Protein AF-A0A2P4SVG9-F1 (afdb_monomer_lite)

Radius of gyration: 28.79 Å; chains: 1; bounding box: 69×48×74 Å

Structure (mmCIF, N/CA/C/O backbone):
data_AF-A0A2P4SVG9-F1
#
_entry.id   AF-A0A2P4SVG9-F1
#
loop_
_atom_site.group_PDB
_atom_site.id
_atom_site.type_symbol
_atom_site.label_atom_id
_atom_site.label_alt_id
_atom_site.label_comp_id
_atom_site.label_asym_id
_atom_site.label_entity_id
_atom_site.label_seq_id
_atom_site.pdbx_PDB_ins_code
_atom_site.Cartn_x
_atom_site.Cartn_y
_atom_site.Cartn_z
_atom_site.occupancy
_atom_site.B_iso_or_equiv
_atom_site.auth_seq_id
_atom_site.auth_comp_id
_atom_site.auth_asym_id
_atom_site.auth_atom_id
_atom_site.pdbx_PDB_model_num
ATOM 1 N N . VAL A 1 1 ? 3.027 -13.413 -19.437 1.00 93.00 1 VAL A N 1
ATOM 2 C CA . VAL A 1 1 ? 2.827 -12.219 -18.586 1.00 93.00 1 VAL A CA 1
ATOM 3 C C . VAL A 1 1 ? 4.024 -12.130 -17.667 1.00 93.00 1 VAL A C 1
ATOM 5 O O . VAL A 1 1 ? 4.372 -13.150 -17.088 1.00 93.00 1 VAL A O 1
ATOM 8 N N . LEU A 1 2 ? 4.682 -10.978 -17.614 1.00 94.12 2 LEU A N 1
ATOM 9 C CA . LEU A 1 2 ? 5.823 -10.711 -16.745 1.00 94.12 2 LEU A CA 1
ATOM 10 C C . LEU A 1 2 ? 5.362 -9.719 -15.678 1.00 94.12 2 LEU A C 1
ATOM 12 O O . LEU A 1 2 ? 4.985 -8.596 -16.010 1.00 94.12 2 LEU A O 1
ATOM 16 N N . ASP A 1 3 ? 5.333 -10.175 -14.429 1.00 94.38 3 ASP A N 1
ATOM 17 C CA . ASP A 1 3 ? 5.034 -9.334 -13.270 1.00 94.38 3 ASP A CA 1
ATOM 18 C C . ASP A 1 3 ? 6.310 -8.636 -12.783 1.00 94.38 3 ASP A C 1
ATOM 20 O O . ASP A 1 3 ? 7.404 -9.178 -12.962 1.00 94.38 3 ASP A O 1
ATOM 24 N N . ARG A 1 4 ? 6.175 -7.444 -12.195 1.00 93.12 4 ARG A N 1
ATOM 25 C CA . ARG A 1 4 ? 7.297 -6.595 -11.748 1.00 93.12 4 ARG A CA 1
ATOM 26 C C . ARG A 1 4 ? 8.353 -6.372 -12.832 1.00 93.12 4 ARG A C 1
ATOM 28 O O . ARG A 1 4 ? 9.557 -6.556 -12.630 1.00 93.12 4 ARG A O 1
ATOM 35 N N . ALA A 1 5 ? 7.890 -5.983 -14.016 1.00 93.56 5 ALA A N 1
ATOM 36 C CA . ALA A 1 5 ? 8.723 -5.813 -15.200 1.00 93.56 5 ALA A CA 1
ATOM 37 C C . ALA A 1 5 ? 9.833 -4.761 -15.018 1.00 93.56 5 ALA A C 1
ATOM 39 O O . ALA A 1 5 ? 10.809 -4.780 -15.764 1.00 93.56 5 ALA A O 1
ATOM 40 N N . GLU A 1 6 ? 9.744 -3.882 -14.015 1.00 93.12 6 GLU A N 1
ATOM 41 C CA . GLU A 1 6 ? 10.794 -2.929 -13.646 1.00 93.12 6 GLU A CA 1
ATOM 42 C C . GLU A 1 6 ? 12.162 -3.571 -13.395 1.00 93.12 6 GLU A C 1
ATOM 44 O O . GLU A 1 6 ? 13.175 -2.920 -13.668 1.00 93.12 6 GLU A O 1
ATOM 49 N N . GLN A 1 7 ? 12.195 -4.833 -12.952 1.00 91.94 7 GLN A N 1
ATOM 50 C CA . GLN A 1 7 ? 13.426 -5.593 -12.720 1.00 91.94 7 GLN A CA 1
ATOM 51 C C . GLN A 1 7 ? 14.167 -5.925 -14.020 1.00 91.94 7 GLN A C 1
ATOM 53 O O . GLN A 1 7 ? 15.388 -6.056 -14.017 1.00 91.94 7 GLN A O 1
ATOM 58 N N . LEU A 1 8 ? 13.467 -5.987 -15.160 1.00 89.88 8 LEU A N 1
ATOM 59 C CA . LEU A 1 8 ? 14.085 -6.257 -16.464 1.00 89.88 8 LEU A CA 1
ATOM 60 C C . LEU A 1 8 ? 15.082 -5.166 -16.879 1.00 89.88 8 LEU A C 1
ATOM 62 O O . LEU A 1 8 ? 15.940 -5.417 -17.719 1.00 89.88 8 LEU A O 1
ATOM 66 N N . ARG A 1 9 ? 14.988 -3.967 -16.290 1.00 86.06 9 ARG A N 1
ATOM 67 C CA . ARG A 1 9 ? 15.933 -2.863 -16.523 1.00 86.06 9 ARG A CA 1
ATOM 68 C C . ARG A 1 9 ? 17.280 -3.075 -15.836 1.00 86.06 9 ARG A C 1
ATOM 70 O O . ARG A 1 9 ? 18.268 -2.501 -16.275 1.00 86.06 9 ARG A O 1
ATOM 77 N N . GLU A 1 10 ? 17.306 -3.857 -14.760 1.00 87.88 10 GLU A N 1
ATOM 78 C CA . GLU A 1 10 ? 18.530 -4.190 -14.020 1.00 87.88 10 GLU A CA 1
ATOM 79 C C . GLU A 1 10 ? 19.251 -5.407 -14.620 1.00 87.88 10 GLU A C 1
ATOM 81 O O . GLU A 1 10 ? 20.401 -5.680 -14.282 1.00 87.88 10 GLU A O 1
ATOM 86 N N . MET A 1 11 ? 18.583 -6.137 -15.518 1.00 90.00 11 MET A N 1
ATOM 87 C CA . MET A 1 11 ? 19.159 -7.259 -16.252 1.00 90.00 11 MET A CA 1
ATOM 88 C C . MET A 1 11 ? 19.924 -6.780 -17.502 1.00 90.00 11 MET A C 1
ATOM 90 O O . MET A 1 11 ? 20.231 -5.600 -17.670 1.00 90.00 11 MET A O 1
ATOM 94 N N . GLU A 1 12 ? 20.263 -7.701 -18.404 1.00 90.25 12 GLU A N 1
ATOM 95 C CA . GLU A 1 12 ? 20.946 -7.362 -19.652 1.00 90.25 12 GLU A CA 1
ATOM 96 C C . GLU A 1 12 ? 20.093 -6.445 -20.553 1.00 90.25 12 GLU A C 1
ATOM 98 O O . GLU A 1 12 ? 18.895 -6.655 -20.758 1.00 90.25 12 GLU A O 1
ATOM 103 N N . ALA A 1 13 ? 20.736 -5.438 -21.156 1.00 86.38 13 ALA A N 1
ATOM 104 C CA . ALA A 1 13 ? 20.069 -4.378 -21.921 1.00 86.38 13 ALA A CA 1
ATOM 105 C C . ALA A 1 13 ? 19.322 -4.859 -23.186 1.00 86.38 13 ALA A C 1
ATOM 107 O O . ALA A 1 13 ? 18.487 -4.140 -23.735 1.00 86.38 13 ALA A O 1
ATOM 108 N N . ASN A 1 14 ? 19.619 -6.065 -23.665 1.00 89.56 14 ASN A N 1
ATOM 109 C CA . ASN A 1 14 ? 18.975 -6.719 -24.808 1.00 89.56 14 ASN A CA 1
ATOM 110 C C . ASN A 1 14 ? 17.646 -7.405 -24.445 1.00 89.56 14 ASN A C 1
ATOM 112 O O . ASN A 1 14 ? 16.833 -7.638 -25.339 1.00 89.56 14 ASN A O 1
ATOM 116 N N . ILE A 1 15 ? 17.399 -7.712 -23.168 1.00 92.44 15 ILE A N 1
ATOM 117 C CA . ILE A 1 15 ? 16.261 -8.533 -22.736 1.00 92.44 15 ILE A CA 1
ATOM 118 C C . ILE A 1 15 ? 14.932 -7.816 -22.972 1.00 92.44 15 ILE A C 1
ATOM 120 O O . ILE A 1 15 ? 14.017 -8.387 -23.566 1.00 92.44 15 ILE A O 1
ATOM 124 N N . LEU A 1 16 ? 14.822 -6.552 -22.557 1.00 91.81 16 LEU A N 1
ATOM 125 C CA . LEU A 1 16 ? 13.593 -5.777 -22.731 1.00 91.81 16 LEU A CA 1
ATOM 126 C C . LEU A 1 16 ? 13.237 -5.589 -24.226 1.00 91.81 16 LEU A C 1
ATOM 128 O O . LEU A 1 16 ? 12.124 -5.959 -24.607 1.00 91.81 16 LEU A O 1
ATOM 132 N N . PRO A 1 17 ? 14.150 -5.121 -25.109 1.00 92.19 17 PRO A N 1
ATOM 133 C CA . PRO A 1 17 ? 13.893 -5.075 -26.551 1.00 92.19 17 PRO A CA 1
ATOM 134 C C . PRO A 1 17 ? 13.544 -6.435 -27.168 1.00 92.19 17 PRO A C 1
ATOM 136 O O . PRO A 1 17 ? 12.687 -6.495 -28.052 1.00 92.19 17 PRO A O 1
ATOM 139 N N . ALA A 1 18 ? 14.174 -7.521 -26.706 1.00 92.31 18 ALA A N 1
ATOM 140 C CA . ALA A 1 18 ? 13.891 -8.868 -27.193 1.00 92.31 18 ALA A CA 1
ATOM 141 C C . ALA A 1 18 ? 12.470 -9.319 -26.836 1.00 92.31 18 ALA A C 1
ATOM 143 O O . ALA A 1 18 ? 11.777 -9.867 -27.690 1.00 92.31 18 ALA A O 1
ATOM 144 N N . PHE A 1 19 ? 11.999 -9.042 -25.616 1.00 93.38 19 PHE A N 1
ATOM 145 C CA . PHE A 1 19 ? 10.627 -9.360 -25.216 1.00 93.38 19 PHE A CA 1
ATOM 146 C C . PHE A 1 19 ? 9.582 -8.532 -25.968 1.00 93.38 19 PHE A C 1
ATOM 148 O O . PHE A 1 19 ? 8.547 -9.075 -26.353 1.00 93.38 19 PHE A O 1
ATOM 155 N N . LEU A 1 20 ? 9.854 -7.251 -26.231 1.00 92.81 20 LEU A N 1
ATOM 156 C CA . LEU A 1 20 ? 8.945 -6.389 -26.996 1.00 92.81 20 LEU A CA 1
ATOM 157 C C . LEU A 1 20 ? 8.774 -6.870 -28.443 1.00 92.81 20 LEU A C 1
ATOM 159 O O . LEU A 1 20 ? 7.683 -6.780 -28.995 1.00 92.81 20 LEU A O 1
ATOM 163 N N . ARG A 1 21 ? 9.836 -7.423 -29.043 1.00 93.38 21 ARG A N 1
ATOM 164 C CA . ARG A 1 21 ? 9.832 -7.959 -30.416 1.00 93.38 21 ARG A CA 1
ATOM 165 C C . ARG A 1 21 ? 9.746 -9.482 -30.471 1.00 93.38 21 ARG A C 1
ATOM 167 O O . ARG A 1 21 ? 10.021 -10.075 -31.511 1.00 93.38 21 ARG A O 1
ATOM 174 N N . LEU A 1 22 ? 9.356 -10.140 -29.379 1.00 94.69 22 LEU A N 1
ATOM 175 C CA . LEU A 1 22 ? 9.382 -11.602 -29.288 1.00 94.69 22 LEU A CA 1
ATOM 176 C C . LEU A 1 22 ? 8.516 -12.268 -30.365 1.00 94.69 22 LEU A C 1
ATOM 178 O O . LEU A 1 22 ? 8.893 -13.305 -30.911 1.00 94.69 22 LEU A O 1
ATOM 182 N N . GLN A 1 23 ? 7.386 -11.644 -30.698 1.00 95.19 23 GLN A N 1
ATOM 183 C CA . GLN A 1 23 ? 6.503 -12.079 -31.778 1.00 95.19 23 GLN A CA 1
ATOM 184 C C . GLN A 1 23 ? 7.231 -12.119 -33.132 1.00 95.19 23 GLN A C 1
ATOM 186 O O . GLN A 1 23 ? 7.121 -13.105 -33.855 1.00 95.19 23 GLN A O 1
ATOM 191 N N . GLU A 1 24 ? 8.019 -11.088 -33.447 1.00 94.25 24 GLU A N 1
ATOM 192 C CA . GLU A 1 24 ? 8.800 -11.003 -34.689 1.00 94.25 24 GLU A CA 1
ATOM 193 C C . GLU A 1 24 ? 9.996 -11.962 -34.685 1.00 94.25 24 GLU A C 1
ATOM 195 O O . GLU A 1 24 ? 10.305 -12.570 -35.703 1.00 94.25 24 GLU A O 1
ATOM 200 N N . LEU A 1 25 ? 10.669 -12.116 -33.539 1.00 93.38 25 LEU A N 1
ATOM 201 C CA . LEU A 1 25 ? 11.845 -12.983 -33.408 1.00 93.38 25 LEU A CA 1
ATOM 202 C C . LEU A 1 25 ? 11.502 -14.469 -33.528 1.00 93.38 25 LEU A C 1
ATOM 204 O O . LEU A 1 25 ? 12.326 -15.259 -33.982 1.00 93.38 25 LEU A O 1
ATOM 208 N N . THR A 1 26 ? 10.309 -14.858 -33.079 1.00 94.31 26 THR A N 1
ATOM 209 C CA . THR A 1 26 ? 9.870 -16.259 -33.083 1.00 94.31 26 THR A CA 1
ATOM 210 C C . THR A 1 26 ? 8.994 -16.613 -34.279 1.00 94.31 26 THR A C 1
ATOM 212 O O . THR A 1 26 ? 8.783 -17.800 -34.519 1.00 94.31 26 THR A O 1
ATOM 215 N N . ASP A 1 27 ? 8.485 -15.616 -35.010 1.00 93.25 27 ASP A N 1
ATOM 216 C CA . ASP A 1 27 ? 7.466 -15.768 -36.058 1.00 93.25 27 ASP A CA 1
ATOM 217 C C . ASP A 1 27 ? 6.253 -16.598 -35.579 1.00 93.25 27 ASP A C 1
ATOM 219 O O . ASP A 1 27 ? 5.690 -17.453 -36.268 1.00 93.25 27 ASP A O 1
ATOM 223 N N . ARG A 1 28 ? 5.876 -16.393 -34.310 1.00 94.00 28 ARG A N 1
ATOM 224 C CA . ARG A 1 28 ? 4.745 -17.050 -33.641 1.00 94.00 28 ARG A CA 1
ATOM 225 C C . ARG A 1 28 ? 3.844 -16.006 -33.008 1.00 94.00 28 ARG A C 1
ATOM 227 O O . ARG A 1 28 ? 4.307 -14.973 -32.541 1.00 94.00 28 ARG A O 1
ATOM 234 N N . ASN A 1 29 ? 2.550 -16.312 -32.924 1.00 95.12 29 ASN A N 1
ATOM 235 C CA . ASN A 1 29 ? 1.565 -15.453 -32.270 1.00 95.12 29 ASN A CA 1
ATOM 236 C C . ASN A 1 29 ? 1.737 -15.481 -30.738 1.00 95.12 29 ASN A C 1
ATOM 238 O O . ASN A 1 29 ? 1.068 -16.244 -30.041 1.00 95.12 29 ASN A O 1
ATOM 242 N N . VAL A 1 30 ? 2.682 -14.687 -30.235 1.00 95.44 30 VAL A N 1
ATOM 243 C CA . VAL A 1 30 ? 3.008 -14.555 -28.812 1.00 95.44 30 VAL A CA 1
ATOM 244 C C . VAL A 1 30 ? 2.792 -13.109 -28.390 1.00 95.44 30 VAL A C 1
ATOM 246 O O . VAL A 1 30 ? 3.384 -12.200 -28.961 1.00 95.44 30 VAL A O 1
ATOM 249 N N . THR A 1 31 ? 1.991 -12.894 -27.348 1.00 95.31 31 THR A N 1
ATOM 250 C CA . THR A 1 31 ? 1.788 -11.571 -26.748 1.00 95.31 31 THR A CA 1
ATOM 251 C C . THR A 1 31 ? 2.464 -11.513 -25.386 1.00 95.31 31 THR A C 1
ATOM 253 O O . THR A 1 31 ? 2.167 -12.308 -24.490 1.00 95.31 31 THR A O 1
ATOM 256 N N . VAL A 1 32 ? 3.369 -10.551 -25.215 1.00 94.38 32 VAL A N 1
ATOM 257 C CA . VAL A 1 32 ? 4.012 -10.278 -23.930 1.00 94.38 32 VAL A CA 1
ATOM 258 C C . VAL A 1 32 ? 3.249 -9.157 -23.235 1.00 94.38 32 VAL A C 1
ATOM 260 O O . VAL A 1 32 ? 3.071 -8.079 -23.788 1.00 94.38 32 VAL A O 1
ATOM 263 N N . ILE A 1 33 ? 2.792 -9.425 -22.014 1.00 96.12 33 ILE A N 1
ATOM 264 C CA . ILE A 1 33 ? 2.165 -8.430 -21.137 1.00 96.12 33 ILE A CA 1
ATOM 265 C C . ILE A 1 33 ? 3.155 -8.141 -20.019 1.00 96.12 33 ILE A C 1
ATOM 267 O O . ILE A 1 33 ? 3.579 -9.082 -19.342 1.00 96.12 33 ILE A O 1
ATOM 271 N N . LEU A 1 34 ? 3.509 -6.871 -19.854 1.00 94.81 34 LEU A N 1
ATOM 272 C CA . LEU A 1 34 ? 4.393 -6.366 -18.809 1.00 94.81 34 LEU A CA 1
ATOM 273 C C . LEU A 1 34 ? 3.540 -5.658 -17.755 1.00 94.81 34 LEU A C 1
ATOM 275 O O . LEU A 1 34 ? 2.744 -4.787 -18.102 1.00 94.81 34 LEU A O 1
ATOM 279 N N . LEU A 1 35 ? 3.697 -6.032 -16.489 1.00 96.00 35 LEU A N 1
ATOM 280 C CA . LEU A 1 35 ? 3.061 -5.361 -15.358 1.00 96.00 35 LEU A CA 1
ATOM 281 C C . LEU A 1 35 ? 4.145 -4.625 -14.573 1.00 96.00 35 LEU A C 1
ATOM 283 O O . LEU A 1 35 ? 5.171 -5.219 -14.249 1.00 96.00 35 LEU A O 1
ATOM 287 N N . SER A 1 36 ? 3.938 -3.341 -14.300 1.00 94.88 36 SER A N 1
ATOM 288 C CA . SER A 1 36 ? 4.869 -2.526 -13.521 1.00 94.88 36 SER A CA 1
ATOM 289 C C . SER A 1 36 ? 4.139 -1.393 -12.809 1.00 94.88 36 SER A C 1
ATOM 291 O O . SER A 1 36 ? 3.095 -0.934 -13.270 1.00 94.88 36 SER A O 1
ATOM 293 N N . GLU A 1 37 ? 4.723 -0.926 -11.709 1.00 93.44 37 GLU A N 1
ATOM 294 C CA . GLU A 1 37 ? 4.304 0.282 -10.987 1.00 93.44 37 GLU A CA 1
ATOM 295 C C . GLU A 1 37 ? 4.957 1.561 -11.549 1.00 93.44 37 GLU A C 1
ATOM 297 O O . GLU A 1 37 ? 4.641 2.671 -11.122 1.00 93.44 37 GLU A O 1
ATOM 302 N N . ILE A 1 38 ? 5.881 1.427 -12.507 1.00 92.56 38 ILE A N 1
ATOM 303 C CA . ILE A 1 38 ? 6.670 2.533 -13.055 1.00 92.56 38 ILE A CA 1
ATOM 304 C C . ILE A 1 38 ? 6.160 2.917 -14.447 1.00 92.56 38 ILE A C 1
ATOM 306 O O . ILE A 1 38 ? 5.789 2.065 -15.253 1.00 92.56 38 ILE A O 1
ATOM 310 N N . VAL A 1 39 ? 6.175 4.218 -14.750 1.00 93.56 39 VAL A N 1
ATOM 311 C CA . VAL A 1 39 ? 5.754 4.743 -16.057 1.00 93.56 39 VAL A CA 1
ATOM 312 C C . VAL A 1 39 ? 6.736 4.338 -17.166 1.00 93.56 39 VAL A C 1
ATOM 314 O O . VAL A 1 39 ? 7.948 4.251 -16.946 1.00 93.56 39 VAL A O 1
ATOM 317 N N . TRP A 1 40 ? 6.211 4.099 -18.371 1.00 91.94 40 TRP A N 1
ATOM 318 C CA . TRP A 1 40 ? 6.955 3.564 -19.515 1.00 91.94 40 TRP A CA 1
ATOM 319 C C . TRP A 1 40 ? 8.180 4.397 -19.921 1.00 91.94 40 TRP A C 1
ATOM 321 O O . TRP A 1 40 ? 9.180 3.846 -20.374 1.00 91.94 40 TRP A O 1
ATOM 331 N N . GLU A 1 41 ? 8.174 5.714 -19.720 1.00 90.81 41 GLU A N 1
ATOM 332 C CA . GLU A 1 41 ? 9.301 6.584 -20.076 1.00 90.81 41 GLU A CA 1
ATOM 333 C C . GLU A 1 41 ? 10.597 6.168 -19.368 1.00 90.81 41 GLU A C 1
ATOM 335 O O . GLU A 1 41 ? 11.679 6.295 -19.937 1.00 90.81 41 GLU A O 1
ATOM 340 N N . MET A 1 42 ? 10.488 5.593 -18.166 1.00 89.69 42 MET A N 1
ATOM 341 C CA . MET A 1 42 ? 11.622 5.092 -17.383 1.00 89.69 42 MET A CA 1
ATOM 342 C C . MET A 1 42 ? 12.121 3.710 -17.839 1.00 89.69 42 MET A C 1
ATOM 344 O O . MET A 1 42 ? 13.053 3.171 -17.238 1.00 89.69 42 MET A O 1
ATOM 348 N N . PHE A 1 43 ? 11.491 3.109 -18.851 1.00 89.12 43 PHE A N 1
ATOM 349 C CA . PHE A 1 43 ? 11.900 1.851 -19.481 1.00 89.12 43 PHE A CA 1
ATOM 350 C C . PHE A 1 43 ? 12.632 2.056 -20.805 1.00 89.12 43 PHE A C 1
ATOM 352 O O . PHE A 1 43 ? 13.263 1.116 -21.289 1.00 89.12 43 PHE A O 1
ATOM 359 N N . ARG A 1 44 ? 12.567 3.252 -21.405 1.00 88.00 44 ARG A N 1
ATOM 360 C CA . ARG A 1 44 ? 13.144 3.492 -22.731 1.00 88.00 44 ARG A CA 1
ATOM 361 C C . ARG A 1 44 ? 14.674 3.354 -22.700 1.00 88.00 44 ARG A C 1
ATOM 363 O O . ARG A 1 44 ? 15.337 4.142 -22.024 1.00 88.00 44 ARG A O 1
ATOM 370 N N . PRO A 1 45 ? 15.258 2.402 -23.451 1.00 86.25 45 PRO A N 1
ATOM 371 C CA . PRO A 1 45 ? 16.703 2.297 -23.577 1.00 86.25 45 PRO A CA 1
ATOM 372 C C . PRO A 1 45 ? 17.243 3.387 -24.512 1.00 86.25 45 PRO A C 1
ATOM 374 O O . PRO A 1 45 ? 16.554 3.845 -25.426 1.00 86.25 45 PRO A O 1
ATOM 377 N N . ASN A 1 46 ? 18.520 3.738 -24.347 1.00 85.44 46 ASN A N 1
ATOM 378 C CA . ASN A 1 46 ? 19.192 4.762 -25.161 1.00 85.44 46 ASN A CA 1
ATOM 379 C C . ASN A 1 46 ? 19.203 4.440 -26.666 1.00 85.44 46 ASN A C 1
ATOM 381 O O . ASN A 1 46 ? 19.258 5.341 -27.496 1.00 85.44 46 ASN A O 1
ATOM 385 N N . THR A 1 47 ? 19.158 3.156 -27.021 1.00 84.62 47 THR A N 1
ATOM 386 C CA . THR A 1 47 ? 19.171 2.663 -28.406 1.00 84.62 47 THR A CA 1
ATOM 387 C C . THR A 1 47 ? 17.785 2.613 -29.056 1.00 84.62 47 THR A C 1
ATOM 389 O O . THR A 1 47 ? 17.679 2.219 -30.215 1.00 84.62 47 THR A O 1
ATOM 392 N N . GLY A 1 48 ? 16.729 3.010 -28.337 1.00 84.19 48 GLY A N 1
ATOM 393 C CA . GLY A 1 48 ? 15.342 2.866 -28.779 1.00 84.19 48 GLY A CA 1
ATOM 394 C C . GLY A 1 48 ? 14.830 1.423 -28.680 1.00 84.19 48 GLY A C 1
ATOM 395 O O . GLY A 1 48 ? 15.598 0.463 -28.593 1.00 84.19 48 GLY A O 1
ATOM 396 N N . CYS A 1 49 ? 13.508 1.260 -28.655 1.00 87.06 49 CYS A N 1
ATOM 397 C CA . CYS A 1 49 ? 12.843 -0.043 -28.629 1.00 87.06 49 CYS A CA 1
ATOM 398 C C . CYS A 1 49 ? 11.467 0.034 -29.308 1.00 87.06 49 CYS A C 1
ATOM 400 O O . CYS A 1 49 ? 11.014 1.118 -29.676 1.00 87.06 49 CYS A O 1
ATOM 402 N N . PHE A 1 50 ? 10.830 -1.120 -29.512 1.00 89.50 50 PHE A N 1
ATOM 403 C CA . PHE A 1 50 ? 9.465 -1.182 -30.030 1.00 89.50 50 PHE A CA 1
ATOM 404 C C . PHE A 1 50 ? 8.486 -0.650 -28.975 1.00 89.50 50 PHE A C 1
ATOM 406 O O . PHE A 1 50 ? 8.523 -1.105 -27.834 1.00 89.50 50 PHE A O 1
ATOM 413 N N . GLU A 1 51 ? 7.625 0.299 -29.346 1.00 90.56 51 GLU A N 1
ATOM 414 C CA . GLU A 1 51 ? 6.719 0.955 -28.399 1.00 90.56 51 GLU A CA 1
ATOM 415 C C . GLU A 1 51 ? 5.492 0.062 -28.119 1.00 90.56 51 GLU A C 1
ATOM 417 O O . GLU A 1 51 ? 4.715 -0.216 -29.039 1.00 90.56 51 GLU A O 1
ATOM 422 N N . PRO A 1 52 ? 5.297 -0.414 -26.875 1.00 93.06 52 PRO A N 1
ATOM 423 C CA . PRO A 1 52 ? 4.151 -1.235 -26.519 1.00 93.06 52 PRO A CA 1
ATOM 424 C C . PRO A 1 52 ? 2.878 -0.392 -26.380 1.00 93.06 52 PRO A C 1
ATOM 426 O O . PRO A 1 52 ? 2.909 0.829 -26.227 1.00 93.06 52 PRO A O 1
ATOM 429 N N . PHE A 1 53 ? 1.730 -1.068 -26.354 1.00 93.44 53 PHE A N 1
ATOM 430 C CA . PHE A 1 53 ? 0.474 -0.439 -25.962 1.00 93.44 53 PHE A CA 1
ATOM 431 C C . PHE A 1 53 ? 0.440 -0.227 -24.442 1.00 93.44 53 PHE A C 1
ATOM 433 O O . PHE A 1 53 ? 0.429 -1.189 -23.672 1.00 93.44 53 PHE A O 1
ATOM 440 N N . ILE A 1 54 ? 0.419 1.036 -24.015 1.00 94.88 54 ILE A N 1
ATOM 441 C CA . ILE A 1 54 ? 0.423 1.417 -22.600 1.00 94.88 54 ILE A CA 1
ATOM 442 C C . ILE A 1 54 ? -1.018 1.441 -22.085 1.00 94.88 54 ILE A C 1
ATOM 444 O O . ILE A 1 54 ? -1.836 2.247 -22.530 1.00 94.88 54 ILE A O 1
ATOM 448 N N . LEU A 1 55 ? -1.319 0.574 -21.117 1.00 95.81 55 LEU A N 1
ATOM 449 C CA . LEU A 1 55 ? -2.605 0.534 -20.427 1.00 95.81 55 LEU A CA 1
ATOM 450 C C . LEU A 1 55 ? -2.427 1.002 -18.980 1.00 95.81 55 LEU A C 1
ATOM 452 O O . LEU A 1 55 ? -1.733 0.358 -18.197 1.00 95.81 55 LEU A O 1
ATOM 456 N N . TYR A 1 56 ? -3.073 2.111 -18.624 1.00 94.94 56 TYR A N 1
ATOM 457 C CA . TYR A 1 56 ? -3.036 2.656 -17.269 1.00 94.94 56 TYR A CA 1
ATOM 458 C C . TYR A 1 56 ? -4.187 2.110 -16.417 1.00 94.94 56 TYR A C 1
ATOM 460 O O . TYR A 1 56 ? -5.351 2.185 -16.816 1.00 94.94 56 TYR A O 1
ATOM 468 N N . PHE A 1 57 ? -3.859 1.600 -15.229 1.00 94.50 57 PHE A N 1
ATOM 469 C CA . PHE A 1 57 ? -4.828 1.197 -14.211 1.00 94.50 57 PHE A CA 1
ATOM 470 C C . PHE A 1 57 ? -4.926 2.307 -13.155 1.00 94.50 57 PHE A C 1
ATOM 472 O O . PHE A 1 57 ? -3.967 2.504 -12.411 1.00 94.50 57 PHE A O 1
ATOM 479 N N . PRO A 1 58 ? -6.042 3.058 -13.095 1.00 93.25 58 PRO A N 1
ATOM 480 C CA . PRO A 1 58 ? -6.191 4.154 -12.148 1.00 93.25 58 PRO A CA 1
ATOM 481 C C . PRO A 1 58 ? -6.401 3.657 -10.717 1.00 93.25 58 PRO A C 1
ATOM 483 O O . PRO A 1 58 ? -6.988 2.597 -10.487 1.00 93.25 58 PRO A O 1
ATOM 486 N N . ASP A 1 59 ? -6.006 4.492 -9.758 1.00 92.31 59 ASP A N 1
ATOM 487 C CA . ASP A 1 59 ? -6.228 4.235 -8.338 1.00 92.31 59 ASP A CA 1
ATOM 488 C C . ASP A 1 59 ? -7.723 4.163 -7.992 1.00 92.31 59 ASP A C 1
ATOM 490 O O . ASP A 1 59 ? -8.580 4.857 -8.557 1.00 92.31 59 ASP A O 1
ATOM 494 N N . TYR A 1 60 ? -8.054 3.348 -6.991 1.00 93.50 60 TYR A N 1
ATOM 495 C CA . TYR A 1 60 ? -9.420 3.247 -6.496 1.00 93.50 60 TYR A CA 1
ATOM 496 C C . TYR A 1 60 ? -9.829 4.503 -5.717 1.00 93.50 60 TYR A C 1
ATOM 498 O O . TYR A 1 60 ? -9.170 4.924 -4.767 1.00 93.50 60 TYR A O 1
ATOM 506 N N . SER A 1 61 ? -10.984 5.070 -6.072 1.00 92.88 61 SER A N 1
ATOM 507 C CA . SER A 1 61 ? -11.631 6.105 -5.264 1.00 92.88 61 SER A CA 1
ATOM 508 C C . SER A 1 61 ? -12.145 5.529 -3.939 1.00 92.88 61 SER A C 1
ATOM 510 O O . SER A 1 61 ? -12.400 4.327 -3.834 1.00 92.88 61 SER A O 1
ATOM 512 N N . ILE A 1 62 ? -12.402 6.389 -2.948 1.00 92.44 62 ILE A N 1
ATOM 513 C CA . ILE A 1 62 ? -13.019 5.975 -1.675 1.00 92.44 62 ILE A CA 1
ATOM 514 C C . ILE A 1 62 ? -14.317 5.173 -1.877 1.00 92.44 62 ILE A C 1
ATOM 516 O O . ILE A 1 62 ? -14.540 4.177 -1.194 1.00 92.44 62 ILE A O 1
ATOM 520 N N . GLY A 1 63 ? -15.140 5.548 -2.863 1.00 92.81 63 GLY A N 1
ATOM 521 C CA . GLY A 1 63 ? -16.377 4.835 -3.185 1.00 92.81 63 GLY A CA 1
ATOM 522 C C . GLY A 1 63 ? -16.131 3.466 -3.825 1.00 92.81 63 GLY A C 1
ATOM 523 O O . GLY A 1 63 ? -16.878 2.525 -3.557 1.00 92.81 63 GLY A O 1
ATOM 524 N N . HIS A 1 64 ? -15.079 3.326 -4.641 1.00 93.25 64 HIS A N 1
ATOM 525 C CA . HIS A 1 64 ? -14.663 2.025 -5.174 1.00 93.25 64 HIS A CA 1
ATOM 526 C C . HIS A 1 64 ? -14.148 1.120 -4.054 1.00 93.25 64 HIS A C 1
ATOM 528 O O . HIS A 1 64 ? -14.600 -0.018 -3.953 1.00 93.25 64 HIS A O 1
ATOM 534 N N . LEU A 1 65 ? -13.284 1.638 -3.175 1.00 92.81 65 LEU A N 1
ATOM 535 C CA . LEU A 1 65 ? -12.772 0.895 -2.022 1.00 92.81 65 LEU A CA 1
ATOM 536 C C . LEU A 1 65 ? -13.904 0.433 -1.107 1.00 92.81 65 LEU A C 1
ATOM 538 O O . LEU A 1 65 ? -13.948 -0.738 -0.750 1.00 92.81 65 LEU A O 1
ATOM 542 N N . GLN A 1 66 ? -14.861 1.311 -0.789 1.00 93.12 66 GLN A N 1
ATOM 543 C CA . GLN A 1 66 ? -16.014 0.949 0.033 1.00 93.12 66 GLN A CA 1
ATOM 544 C C . GLN A 1 66 ? -16.803 -0.209 -0.586 1.00 93.12 66 GLN A C 1
ATOM 546 O O . GLN A 1 66 ? -17.108 -1.173 0.111 1.00 93.12 66 GLN A O 1
ATOM 551 N N . LYS A 1 67 ? -17.090 -0.145 -1.894 1.00 92.50 67 LYS A N 1
ATOM 552 C CA . LYS A 1 67 ? -17.812 -1.205 -2.610 1.00 92.50 67 LYS A CA 1
ATOM 553 C C . LYS A 1 67 ? -17.036 -2.521 -2.606 1.00 92.50 67 LYS A C 1
ATOM 555 O O . LYS A 1 67 ? -17.604 -3.535 -2.218 1.00 92.50 67 LYS A O 1
ATOM 560 N N . ILE A 1 68 ? -15.757 -2.500 -2.983 1.00 93.19 68 ILE A N 1
ATOM 561 C CA . ILE A 1 68 ? -14.913 -3.702 -3.070 1.00 93.19 68 ILE A CA 1
ATOM 562 C C . ILE A 1 68 ? -14.751 -4.350 -1.691 1.00 93.19 68 ILE A C 1
ATOM 564 O O . ILE A 1 68 ? -14.923 -5.556 -1.555 1.00 93.19 68 ILE A O 1
ATOM 568 N N . LEU A 1 69 ? -14.474 -3.558 -0.653 1.00 91.12 69 LEU A N 1
ATOM 569 C CA . LEU A 1 69 ? -14.342 -4.069 0.711 1.00 91.12 69 LEU A CA 1
ATOM 570 C C . LEU A 1 69 ? -15.667 -4.644 1.221 1.00 91.12 69 LEU A C 1
ATOM 572 O O . LEU A 1 69 ? -15.669 -5.721 1.804 1.00 91.12 69 LEU A O 1
ATOM 576 N N . SER A 1 70 ? -16.796 -3.978 0.950 1.00 90.69 70 SER A N 1
ATOM 577 C CA . SER A 1 70 ? -18.117 -4.429 1.411 1.00 90.69 70 SER A CA 1
ATOM 578 C C . SER A 1 70 ? -18.610 -5.739 0.780 1.00 90.69 70 SER A C 1
ATOM 580 O O . SER A 1 70 ? -19.511 -6.362 1.334 1.00 90.69 70 SER A O 1
ATOM 582 N N . GLN A 1 71 ? -18.031 -6.172 -0.348 1.00 87.62 71 GLN A N 1
ATOM 583 C CA . GLN A 1 71 ? -18.393 -7.438 -1.001 1.00 87.62 71 GLN A CA 1
ATOM 584 C C . GLN A 1 71 ? -17.952 -8.662 -0.191 1.00 87.62 71 GLN A C 1
ATOM 586 O O . GLN A 1 71 ? -18.647 -9.673 -0.194 1.00 87.62 71 GLN A O 1
ATOM 591 N N . ASN A 1 72 ? -16.843 -8.559 0.544 1.00 81.88 72 ASN A N 1
ATOM 592 C CA . ASN A 1 72 ? -16.297 -9.646 1.359 1.00 81.88 72 ASN A CA 1
ATOM 593 C C . ASN A 1 72 ? -16.897 -9.642 2.774 1.00 81.88 72 ASN A C 1
ATOM 595 O O . ASN A 1 72 ? -16.169 -9.712 3.765 1.00 81.88 72 ASN A O 1
ATOM 599 N N . HIS A 1 73 ? -18.219 -9.494 2.885 1.00 83.62 73 HIS A N 1
ATOM 600 C CA . HIS A 1 73 ? -18.873 -9.458 4.189 1.00 83.62 73 HIS A CA 1
ATOM 601 C C . HIS A 1 73 ? -18.996 -10.870 4.794 1.00 83.62 73 HIS A C 1
ATOM 603 O O . HIS A 1 73 ? -19.249 -11.837 4.070 1.00 83.62 73 HIS A O 1
ATOM 609 N N . PRO A 1 74 ? -18.856 -11.010 6.123 1.00 83.06 74 PRO A N 1
ATOM 610 C CA . PRO A 1 74 ? -19.131 -12.271 6.797 1.00 83.06 74 PRO A CA 1
ATOM 611 C C . PRO A 1 74 ? -20.630 -12.615 6.700 1.00 83.06 74 PRO A C 1
ATOM 613 O O . PRO A 1 74 ? -21.472 -11.716 6.810 1.00 83.06 74 PRO A O 1
ATOM 616 N N . PRO A 1 75 ? -20.989 -13.902 6.526 1.00 81.31 75 PRO A N 1
ATOM 617 C CA . PRO A 1 75 ? -22.382 -14.332 6.363 1.00 81.31 75 PRO A CA 1
ATOM 618 C C . PRO A 1 75 ? -23.221 -14.174 7.641 1.00 81.31 75 PRO A C 1
ATOM 620 O O . PRO A 1 75 ? -24.446 -14.230 7.589 1.00 81.31 75 PRO A O 1
ATOM 623 N N . GLU A 1 76 ? -22.569 -13.979 8.786 1.00 82.25 76 GLU A N 1
ATOM 624 C CA . GLU A 1 76 ? -23.189 -13.868 10.110 1.00 82.25 76 GLU A CA 1
ATOM 625 C C . GLU A 1 76 ? -23.909 -12.531 10.340 1.00 82.25 76 GLU A C 1
ATOM 627 O O . GLU A 1 76 ? -24.773 -12.447 11.210 1.00 82.25 76 GLU A O 1
ATOM 632 N N . TYR A 1 77 ? -23.572 -11.492 9.568 1.00 82.50 77 TYR A N 1
ATOM 633 C CA . TYR A 1 77 ? -24.049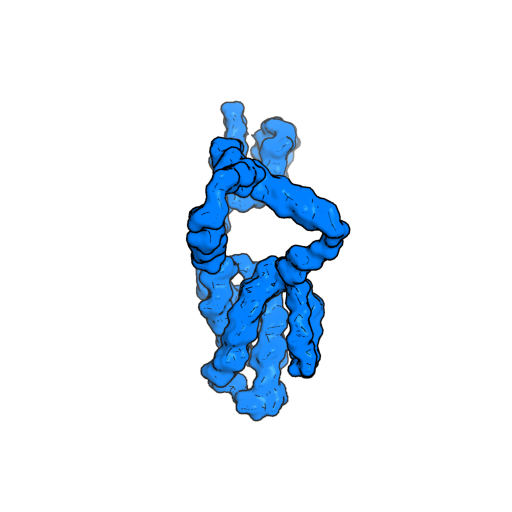 -10.125 9.780 1.00 82.50 77 TYR A CA 1
ATOM 634 C C . TYR A 1 77 ? -24.659 -9.522 8.510 1.00 82.50 77 TYR A C 1
ATOM 636 O O . TYR A 1 77 ? -24.333 -9.907 7.386 1.00 82.50 77 TYR A O 1
ATOM 644 N N . SER A 1 78 ? -25.530 -8.523 8.689 1.00 86.75 78 SER A N 1
ATOM 645 C CA . SER A 1 78 ? -26.130 -7.781 7.573 1.00 86.75 78 SER A CA 1
ATOM 646 C C . SER A 1 78 ? -25.077 -7.026 6.747 1.00 86.75 78 SER A C 1
ATOM 648 O O . SER A 1 78 ? -24.153 -6.418 7.294 1.00 86.75 78 SER A O 1
ATOM 650 N N . ALA A 1 79 ? -25.263 -6.980 5.425 1.00 87.38 79 ALA A N 1
ATOM 651 C CA . ALA A 1 79 ? -24.420 -6.195 4.522 1.00 87.38 79 ALA A CA 1
ATOM 652 C C . ALA A 1 79 ? -24.425 -4.695 4.880 1.00 87.38 79 ALA A C 1
ATOM 654 O O . ALA A 1 79 ? -23.395 -4.023 4.794 1.00 87.38 79 ALA A O 1
ATOM 655 N N . ASP A 1 80 ? -25.553 -4.174 5.370 1.00 88.56 80 ASP A N 1
ATOM 656 C CA . ASP A 1 80 ? -25.664 -2.783 5.823 1.00 88.56 80 ASP A CA 1
ATOM 657 C C . ASP A 1 80 ? -24.792 -2.523 7.059 1.00 88.56 80 ASP A C 1
ATOM 659 O O . ASP A 1 80 ? -24.154 -1.477 7.173 1.00 88.56 80 ASP A O 1
ATOM 663 N N . PHE A 1 81 ? -24.703 -3.503 7.961 1.00 88.25 81 PHE A N 1
ATOM 664 C CA . PHE A 1 81 ? -23.857 -3.424 9.149 1.00 88.25 81 PHE A CA 1
ATOM 665 C C . PHE A 1 81 ? -22.371 -3.410 8.769 1.00 88.25 81 PHE A C 1
ATOM 667 O O . PHE A 1 81 ? -21.614 -2.550 9.225 1.00 88.25 81 PHE A O 1
ATOM 674 N N . TYR A 1 82 ? -21.961 -4.309 7.869 1.00 90.56 82 TYR A N 1
ATOM 675 C CA . TYR A 1 82 ? -20.577 -4.366 7.402 1.00 90.56 82 TYR A CA 1
ATOM 676 C C . TYR A 1 82 ? -20.193 -3.137 6.561 1.00 90.56 82 TYR A C 1
ATOM 678 O O . TYR A 1 82 ? -19.107 -2.586 6.718 1.00 90.56 82 TYR A O 1
ATOM 686 N N . SER A 1 83 ? -21.093 -2.624 5.720 1.00 90.81 83 SER A N 1
ATOM 687 C CA . SER A 1 83 ? -20.835 -1.398 4.952 1.00 90.81 83 SER A CA 1
ATOM 688 C C . SER A 1 83 ? -20.683 -0.158 5.845 1.00 90.81 83 SER A C 1
ATOM 690 O O . SER A 1 83 ? -19.834 0.694 5.567 1.00 90.81 83 SER A O 1
ATOM 692 N N . ALA A 1 84 ? -21.437 -0.073 6.948 1.00 89.88 84 ALA A N 1
ATOM 693 C CA . ALA A 1 84 ? -21.268 0.972 7.953 1.00 89.88 84 ALA A CA 1
ATOM 694 C C . ALA A 1 84 ? -19.907 0.861 8.658 1.00 89.88 84 ALA A C 1
ATOM 696 O O . ALA A 1 84 ? -19.233 1.876 8.846 1.00 89.88 84 ALA A O 1
ATOM 697 N N . TYR A 1 85 ? -19.471 -0.360 8.983 1.00 90.31 85 TYR A N 1
ATOM 698 C CA . TYR A 1 85 ? -18.137 -0.627 9.521 1.00 90.31 85 TYR A CA 1
ATOM 699 C C . TYR A 1 85 ? -17.023 -0.175 8.567 1.00 90.31 85 TYR A C 1
ATOM 701 O O . TYR A 1 85 ? -16.139 0.583 8.966 1.00 90.31 85 TYR A O 1
ATOM 709 N N . ILE A 1 86 ? -17.094 -0.568 7.293 1.00 91.94 86 ILE A N 1
ATOM 710 C CA . ILE A 1 86 ? -16.106 -0.178 6.280 1.00 91.94 86 ILE A CA 1
ATOM 711 C C . ILE A 1 86 ? -16.072 1.340 6.090 1.00 91.94 86 ILE A C 1
ATOM 713 O O . ILE A 1 86 ? -14.993 1.905 5.943 1.00 91.94 86 ILE A O 1
ATOM 717 N N . ASN A 1 87 ? -17.215 2.028 6.148 1.00 91.62 87 ASN A N 1
ATOM 718 C CA . ASN A 1 87 ? -17.245 3.490 6.072 1.00 91.62 87 ASN A CA 1
ATOM 719 C C . ASN A 1 87 ? -16.500 4.142 7.254 1.00 91.62 87 ASN A C 1
ATOM 721 O O . ASN A 1 87 ? -15.730 5.082 7.067 1.00 91.62 87 ASN A O 1
ATOM 725 N N . ILE A 1 88 ? -16.666 3.605 8.467 1.00 90.12 88 ILE A N 1
ATOM 726 C CA . ILE A 1 88 ? -15.920 4.056 9.651 1.00 90.12 88 ILE A CA 1
ATOM 727 C C . ILE A 1 88 ? -14.419 3.805 9.474 1.00 90.12 88 ILE A C 1
ATOM 729 O O . ILE A 1 88 ? -13.612 4.697 9.735 1.00 90.12 88 ILE A O 1
ATOM 733 N N . LEU A 1 89 ? -14.048 2.608 9.016 1.00 91.31 89 LEU A N 1
ATOM 734 C CA . LEU A 1 89 ? -12.657 2.226 8.793 1.00 91.31 89 LEU A CA 1
ATOM 735 C C . LEU A 1 89 ? -12.003 3.131 7.743 1.00 91.31 89 LEU A C 1
ATOM 737 O O . LEU A 1 89 ? -10.964 3.730 8.012 1.00 91.31 89 LEU A O 1
ATOM 741 N N . LEU A 1 90 ? -12.635 3.317 6.585 1.00 91.38 90 LEU A N 1
ATOM 742 C CA . LEU A 1 90 ? -12.140 4.223 5.549 1.00 91.38 90 LEU A CA 1
ATOM 743 C C . LEU A 1 90 ? -12.065 5.668 6.055 1.00 91.38 90 LEU A C 1
ATOM 745 O O . LEU A 1 90 ? -11.092 6.353 5.763 1.00 91.38 90 LEU A O 1
ATOM 749 N N . GLY A 1 91 ? -13.011 6.120 6.881 1.00 89.75 91 GLY A N 1
ATOM 750 C CA . GLY A 1 91 ? -12.962 7.450 7.491 1.00 89.75 91 GLY A CA 1
ATOM 751 C C . GLY A 1 91 ? -11.700 7.715 8.325 1.00 89.75 91 GLY A C 1
ATOM 752 O O . GLY A 1 91 ? -11.232 8.851 8.367 1.00 89.75 91 GLY A O 1
ATOM 753 N N . VAL A 1 92 ? -11.125 6.684 8.956 1.00 88.81 92 VAL A N 1
ATOM 754 C CA . VAL A 1 92 ? -9.888 6.798 9.753 1.00 88.81 92 VAL A CA 1
ATOM 755 C C . VAL A 1 92 ? -8.642 6.529 8.904 1.00 88.81 92 VAL A C 1
ATOM 757 O O . VAL A 1 92 ? -7.678 7.288 8.975 1.00 88.81 92 VAL A O 1
ATOM 760 N N . PHE A 1 93 ? -8.650 5.471 8.090 1.00 88.62 93 PHE A N 1
ATOM 761 C CA . PHE A 1 93 ? -7.445 4.981 7.413 1.00 88.62 93 PHE A CA 1
ATOM 762 C C . PHE A 1 93 ? -7.194 5.596 6.033 1.00 88.62 93 PHE A C 1
ATOM 764 O O . PHE A 1 93 ? -6.042 5.634 5.612 1.00 88.62 93 PHE A O 1
ATOM 771 N N . TYR A 1 94 ? -8.206 6.127 5.337 1.00 89.19 94 TYR A N 1
ATOM 772 C CA . TYR A 1 94 ? -8.067 6.580 3.940 1.00 89.19 94 TYR A CA 1
ATOM 773 C C . TYR A 1 94 ? -7.053 7.720 3.742 1.00 89.19 94 TYR A C 1
ATOM 775 O O . TYR A 1 94 ? -6.497 7.882 2.653 1.00 89.19 94 TYR A O 1
ATOM 783 N N . MET A 1 95 ? -6.796 8.512 4.788 1.00 87.06 95 MET A N 1
ATOM 784 C CA . MET A 1 95 ? -5.783 9.574 4.749 1.00 87.06 95 MET A CA 1
ATOM 785 C C . MET A 1 95 ? -4.347 9.038 4.798 1.00 87.06 95 MET A C 1
ATOM 787 O O . MET A 1 95 ? -3.437 9.734 4.362 1.00 87.06 95 MET A O 1
ATOM 791 N N . VAL A 1 96 ? -4.140 7.825 5.319 1.00 86.50 96 VAL A N 1
ATOM 792 C CA . VAL A 1 96 ? -2.808 7.246 5.562 1.00 86.50 96 VAL A CA 1
ATOM 793 C C . VAL A 1 96 ? -2.529 6.052 4.647 1.00 86.50 96 VAL A C 1
ATOM 795 O O . VAL A 1 96 ? -1.404 5.889 4.186 1.00 86.50 96 VAL A O 1
ATOM 798 N N . CYS A 1 97 ? -3.542 5.235 4.352 1.00 86.31 97 CYS A N 1
ATOM 799 C CA . CYS A 1 97 ? -3.428 4.027 3.544 1.00 86.31 97 CYS A CA 1
ATOM 800 C C . CYS A 1 97 ? -4.541 3.966 2.489 1.00 86.31 97 CYS A C 1
ATOM 802 O O . CYS A 1 97 ? -5.727 4.076 2.804 1.00 86.31 97 CYS A O 1
ATOM 804 N N . ARG A 1 98 ? -4.144 3.761 1.227 1.00 88.75 98 ARG A N 1
ATOM 805 C CA . ARG A 1 98 ? -5.047 3.527 0.085 1.00 88.75 98 ARG A CA 1
ATOM 806 C C . ARG A 1 98 ? -4.849 2.157 -0.564 1.00 88.75 98 ARG A C 1
ATOM 808 O O . ARG A 1 98 ? -5.499 1.862 -1.562 1.00 88.75 98 ARG A O 1
ATOM 815 N N . ASP A 1 99 ? -3.971 1.328 -0.001 1.00 90.56 99 ASP A N 1
ATOM 816 C CA . ASP A 1 99 ? -3.758 -0.031 -0.485 1.00 90.56 99 ASP A CA 1
ATOM 817 C C . ASP A 1 99 ? -4.938 -0.916 -0.071 1.00 90.56 99 ASP A C 1
ATOM 819 O O . ASP A 1 99 ? -5.262 -1.062 1.110 1.00 90.56 99 ASP A O 1
ATOM 823 N N . LEU A 1 100 ? -5.583 -1.519 -1.068 1.00 90.88 100 LEU A N 1
ATOM 824 C CA . LEU A 1 100 ? -6.711 -2.416 -0.876 1.00 90.88 100 LEU A CA 1
ATOM 825 C C . LEU A 1 100 ? -6.348 -3.614 0.011 1.00 90.88 100 LEU A C 1
ATOM 827 O O . LEU A 1 100 ? -7.161 -3.998 0.849 1.00 90.88 100 LEU A O 1
ATOM 831 N N . LYS A 1 101 ? -5.159 -4.208 -0.155 1.00 90.12 101 LYS A N 1
ATOM 832 C CA . LYS A 1 101 ? -4.773 -5.421 0.588 1.00 90.12 101 LYS A CA 1
ATOM 833 C C . LYS A 1 101 ? -4.573 -5.128 2.071 1.00 90.12 101 LYS A C 1
ATOM 835 O O . LYS A 1 101 ? -5.083 -5.858 2.918 1.00 90.12 101 LYS A O 1
ATOM 840 N N . GLU A 1 102 ? -3.884 -4.035 2.382 1.00 89.31 102 GLU A N 1
ATOM 841 C CA . GLU A 1 102 ? -3.669 -3.600 3.764 1.00 89.31 102 GLU A CA 1
ATOM 842 C C . GLU A 1 102 ? -4.995 -3.187 4.423 1.00 89.31 102 GLU A C 1
ATOM 844 O O . GLU A 1 102 ? -5.280 -3.593 5.551 1.00 89.31 102 GLU A O 1
ATOM 849 N N . LEU A 1 103 ? -5.872 -2.472 3.704 1.00 90.69 103 LEU A N 1
ATOM 850 C CA . LEU A 1 103 ? -7.212 -2.141 4.201 1.00 90.69 103 LEU A CA 1
ATOM 851 C C . LEU A 1 103 ? -8.068 -3.392 4.456 1.00 90.69 103 LEU A C 1
ATOM 853 O O . LEU A 1 103 ? -8.776 -3.439 5.460 1.00 90.69 103 LEU A O 1
ATOM 857 N N . GLN A 1 104 ? -7.988 -4.415 3.597 1.00 90.75 104 GLN A N 1
ATOM 858 C CA . GLN A 1 104 ? -8.664 -5.702 3.810 1.00 90.75 104 GLN A CA 1
ATOM 859 C C . GLN A 1 104 ? -8.156 -6.411 5.067 1.00 90.75 104 GLN A C 1
ATOM 861 O O . GLN A 1 104 ? -8.956 -6.869 5.882 1.00 90.75 104 GLN A O 1
ATOM 866 N N . HIS A 1 105 ? -6.837 -6.474 5.247 1.00 88.00 105 HIS A N 1
ATOM 867 C CA . HIS A 1 105 ? -6.229 -7.089 6.423 1.00 88.00 105 HIS A CA 1
ATOM 868 C C . HIS A 1 105 ? -6.627 -6.356 7.716 1.00 88.00 105 HIS A C 1
ATOM 870 O O . HIS A 1 105 ? -7.068 -6.983 8.679 1.00 88.00 105 HIS A O 1
ATOM 876 N N . LEU A 1 106 ? -6.562 -5.021 7.726 1.00 87.38 106 LEU A N 1
ATOM 877 C CA . LEU A 1 106 ? -6.975 -4.202 8.871 1.00 87.38 106 LEU A CA 1
ATOM 878 C C . LEU A 1 106 ? -8.474 -4.310 9.169 1.00 87.38 106 LEU A C 1
ATOM 880 O O . LEU A 1 106 ? -8.866 -4.253 10.338 1.00 87.38 106 LEU A O 1
ATOM 884 N N . ALA A 1 107 ? -9.303 -4.459 8.133 1.00 89.94 107 ALA A N 1
ATOM 885 C CA . ALA A 1 107 ? -10.732 -4.689 8.284 1.00 89.94 107 ALA A CA 1
ATOM 886 C C . ALA A 1 107 ? -11.009 -6.045 8.939 1.00 89.94 107 ALA A C 1
ATOM 888 O O . ALA A 1 107 ? -11.766 -6.104 9.901 1.00 89.94 107 ALA A O 1
ATOM 889 N N . ALA A 1 108 ? -10.363 -7.121 8.484 1.00 88.31 108 ALA A N 1
ATOM 890 C CA . ALA A 1 108 ? -10.521 -8.441 9.093 1.00 88.31 108 ALA A CA 1
ATOM 891 C C . ALA A 1 108 ? -10.077 -8.447 10.569 1.00 88.31 108 ALA A C 1
ATOM 893 O O . ALA A 1 108 ? -10.801 -8.933 11.435 1.00 88.31 108 ALA A O 1
ATOM 894 N N . LEU A 1 109 ? -8.933 -7.825 10.863 1.00 86.19 109 LEU A N 1
ATOM 895 C CA . LEU A 1 109 ? -8.324 -7.811 12.193 1.00 86.19 109 LEU A CA 1
ATOM 896 C C . LEU A 1 109 ? -9.133 -7.031 13.241 1.00 86.19 109 LEU A C 1
ATOM 898 O O . LEU A 1 109 ? -9.130 -7.379 14.418 1.00 86.19 109 LEU A O 1
ATOM 902 N N . ASN A 1 110 ? -9.782 -5.934 12.844 1.00 87.75 110 ASN A N 1
ATOM 903 C CA . ASN A 1 110 ? -10.513 -5.067 13.774 1.00 87.75 110 ASN A CA 1
ATOM 904 C C . ASN A 1 110 ? -12.023 -5.348 13.801 1.00 87.75 110 ASN A C 1
ATOM 906 O O . ASN A 1 110 ? -12.742 -4.723 14.586 1.00 87.75 110 ASN A O 1
ATOM 910 N N . PHE A 1 111 ? -12.521 -6.251 12.951 1.00 88.06 111 PHE A N 1
ATOM 911 C CA . PHE A 1 111 ? -13.944 -6.577 12.882 1.00 88.06 111 PHE A CA 1
ATOM 912 C C . PHE A 1 111 ? -14.445 -7.276 14.156 1.00 88.06 111 PHE A C 1
ATOM 914 O O . PHE A 1 111 ? -15.517 -6.937 14.656 1.00 88.06 111 PHE A O 1
ATOM 921 N N . SER A 1 112 ? -13.633 -8.161 14.736 1.00 84.69 112 SER A N 1
ATOM 922 C CA . SER A 1 112 ? -13.875 -8.834 16.025 1.00 84.69 112 SER A CA 1
ATOM 923 C C . SER A 1 112 ? -14.215 -7.851 17.156 1.00 84.69 112 SER A C 1
ATOM 925 O O . SER A 1 112 ? -15.190 -8.029 17.884 1.00 84.69 112 SER A O 1
ATOM 927 N N . LYS A 1 113 ? -13.449 -6.761 17.286 1.00 84.94 113 LYS A N 1
ATOM 928 C CA . LYS A 1 113 ? -13.676 -5.737 18.318 1.00 84.94 113 LYS A CA 1
ATOM 929 C C . LYS A 1 113 ? -14.873 -4.840 17.993 1.00 84.94 113 LYS A C 1
ATOM 931 O O . LYS A 1 113 ? -15.518 -4.308 18.894 1.00 84.94 113 LYS A O 1
ATOM 936 N N . TYR A 1 114 ? -15.201 -4.676 16.711 1.00 86.50 114 TYR A N 1
ATOM 937 C CA . TYR A 1 114 ? -16.376 -3.916 16.289 1.00 86.50 114 TYR A CA 1
ATOM 938 C C . TYR A 1 114 ? -17.692 -4.633 16.623 1.00 86.50 114 TYR A C 1
ATOM 940 O O . TYR A 1 114 ? -18.652 -3.979 17.032 1.00 86.50 114 TYR A O 1
ATOM 948 N N . CYS A 1 115 ? -17.747 -5.962 16.480 1.00 85.25 115 CYS A N 1
ATOM 949 C CA . CYS A 1 115 ? -18.959 -6.738 16.752 1.00 85.25 115 CYS A CA 1
ATOM 950 C C . CYS A 1 115 ? -19.169 -7.065 18.243 1.00 85.25 115 CYS A C 1
ATOM 952 O O . CYS A 1 115 ? -20.285 -7.398 18.643 1.00 85.25 115 CYS A O 1
ATOM 954 N N . GLU A 1 116 ? -18.153 -6.903 19.091 1.00 86.31 116 GLU A N 1
ATOM 955 C CA . GLU A 1 116 ? -18.214 -7.225 20.521 1.00 86.31 116 GLU A CA 1
ATOM 956 C C . GLU A 1 116 ? -19.400 -6.589 21.286 1.00 86.31 116 GLU A C 1
ATOM 958 O O . GLU A 1 116 ? -20.097 -7.325 21.990 1.00 86.31 116 GLU A O 1
ATOM 963 N N . PRO A 1 117 ? -19.737 -5.289 21.134 1.00 84.56 117 PRO A N 1
ATOM 964 C CA . PRO A 1 117 ? -20.887 -4.695 21.829 1.00 84.56 117 PRO A CA 1
ATOM 965 C C . PRO A 1 117 ? -22.236 -5.268 21.376 1.00 84.56 117 PRO A C 1
ATOM 967 O O . PRO A 1 117 ? -23.214 -5.243 22.129 1.00 84.56 117 PRO A O 1
ATOM 970 N N . VAL A 1 118 ? -22.300 -5.779 20.141 1.00 85.00 118 VAL A N 1
ATOM 971 C CA . VAL A 1 118 ? -23.490 -6.437 19.585 1.00 85.00 118 VAL A CA 1
ATOM 972 C C . VAL A 1 118 ? -23.628 -7.838 20.181 1.00 85.00 118 VAL A C 1
ATOM 974 O O . VAL A 1 118 ? -24.714 -8.218 20.615 1.00 85.00 118 VAL 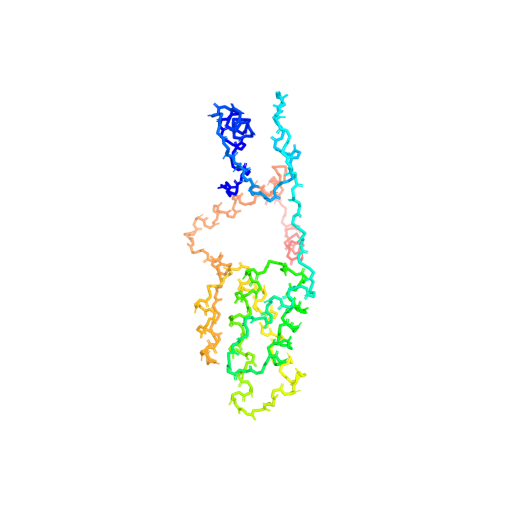A O 1
ATOM 977 N N . VAL A 1 119 ? -22.517 -8.573 20.298 1.00 83.88 119 VAL A N 1
ATOM 978 C CA . VAL A 1 119 ? -22.476 -9.904 20.928 1.00 83.88 119 VAL A CA 1
ATOM 979 C C . VAL A 1 119 ? -22.814 -9.822 22.423 1.00 83.88 119 VAL A C 1
ATOM 981 O O . VAL A 1 119 ? -23.608 -10.622 22.917 1.00 83.88 119 VAL A O 1
ATOM 984 N N . ARG A 1 120 ? -22.301 -8.807 23.134 1.00 84.38 120 ARG A N 1
ATOM 985 C CA . ARG A 1 120 ? -22.620 -8.526 24.550 1.00 84.38 120 ARG A CA 1
ATOM 986 C C . ARG A 1 120 ? -24.047 -7.996 24.773 1.00 84.38 120 ARG A C 1
ATOM 988 O O . ARG A 1 120 ? -24.466 -7.841 25.915 1.00 84.38 120 ARG A O 1
ATOM 995 N N . LYS A 1 121 ? -24.818 -7.757 23.700 1.00 80.31 121 LYS A N 1
ATOM 996 C CA . LYS A 1 121 ? -26.187 -7.195 23.709 1.00 80.31 121 LYS A CA 1
ATOM 997 C C . LYS A 1 121 ? -26.299 -5.794 24.329 1.00 80.31 121 LYS A C 1
ATOM 999 O O . LYS A 1 121 ? -27.388 -5.374 24.716 1.00 80.31 121 LYS A O 1
ATOM 1004 N N . GLU A 1 122 ? -25.200 -5.048 24.382 1.00 79.56 122 GLU A N 1
ATOM 1005 C CA . GLU A 1 122 ? -25.160 -3.667 24.884 1.00 79.56 122 GLU A CA 1
ATOM 1006 C C . GLU A 1 122 ? -25.612 -2.654 23.814 1.00 79.56 122 GLU A C 1
ATOM 1008 O O . GLU A 1 122 ? -26.114 -1.569 24.130 1.00 79.56 122 GLU A O 1
ATOM 1013 N N . ALA A 1 123 ? -25.470 -3.017 22.535 1.00 78.69 123 ALA A N 1
ATOM 1014 C CA . ALA A 1 123 ? -25.881 -2.219 21.386 1.00 78.69 123 ALA A CA 1
ATOM 1015 C C . ALA A 1 123 ? -26.622 -3.069 20.344 1.00 78.69 123 ALA A C 1
ATOM 1017 O O . ALA A 1 123 ? -26.360 -4.260 20.183 1.00 78.69 123 ALA A O 1
ATOM 1018 N N . LYS A 1 124 ? -27.545 -2.443 19.606 1.00 80.00 124 LYS A N 1
ATOM 1019 C CA . LYS A 1 124 ? -28.162 -3.057 18.420 1.00 80.00 124 LYS A CA 1
ATOM 1020 C C . LYS A 1 124 ? -27.311 -2.772 17.183 1.00 80.00 124 LYS A C 1
ATOM 1022 O O . LYS A 1 124 ? -26.648 -1.742 17.119 1.00 80.00 124 LYS A O 1
ATOM 1027 N N . GLU A 1 125 ? -27.439 -3.601 16.148 1.00 76.31 125 GLU A N 1
ATOM 1028 C CA . GLU A 1 125 ? -26.782 -3.393 14.841 1.00 76.31 125 GLU A CA 1
ATOM 1029 C C . GLU A 1 125 ? -27.084 -2.017 14.216 1.00 76.31 125 GLU A C 1
ATOM 1031 O O . GLU A 1 125 ? -26.290 -1.480 13.451 1.00 76.31 125 GLU A O 1
ATOM 1036 N N . ARG A 1 126 ? -28.225 -1.411 14.569 1.00 78.06 126 ARG A N 1
ATOM 1037 C CA . ARG A 1 126 ? -28.648 -0.090 14.077 1.00 78.06 126 ARG A CA 1
ATOM 1038 C C . ARG A 1 126 ? -27.999 1.086 14.817 1.00 78.06 126 ARG A C 1
ATOM 1040 O O . ARG A 1 126 ? -28.073 2.215 14.335 1.00 78.06 126 ARG A O 1
ATOM 1047 N N . ASP A 1 127 ? -27.356 0.854 15.961 1.00 82.25 127 ASP A N 1
ATOM 1048 C CA . ASP A 1 127 ? -26.783 1.908 16.806 1.00 82.25 127 ASP A CA 1
ATOM 1049 C C . ASP A 1 127 ? -25.367 2.310 16.342 1.00 82.25 127 ASP A C 1
ATOM 1051 O O . ASP A 1 127 ? -24.393 2.261 17.099 1.00 82.25 127 ASP A O 1
ATOM 1055 N N . THR A 1 128 ? -25.248 2.764 15.089 1.00 78.69 128 THR A N 1
ATOM 1056 C CA . THR A 1 128 ? -23.966 3.086 14.424 1.00 78.69 128 THR A CA 1
ATOM 1057 C C . THR A 1 128 ? -23.091 4.062 15.213 1.00 78.69 128 THR A C 1
ATOM 1059 O O . THR A 1 128 ? -21.878 3.883 15.297 1.00 78.69 128 THR A O 1
ATOM 1062 N N . ARG A 1 129 ? -23.690 5.071 15.861 1.00 81.94 129 ARG A N 1
ATOM 1063 C CA . ARG A 1 129 ? -22.959 6.069 16.664 1.00 81.94 129 ARG A CA 1
ATOM 1064 C C . ARG A 1 129 ? -22.318 5.484 17.923 1.00 81.94 129 ARG A C 1
ATOM 1066 O O . ARG A 1 129 ? -21.240 5.932 18.305 1.00 81.94 129 ARG A O 1
ATOM 1073 N N . LYS A 1 130 ? -22.977 4.528 18.587 1.00 83.19 130 LYS A N 1
ATOM 1074 C CA . LYS A 1 130 ? -22.430 3.886 19.795 1.00 83.19 130 LYS A CA 1
ATOM 1075 C C . LYS A 1 130 ? -21.260 2.979 19.427 1.00 83.19 130 LYS A C 1
ATOM 1077 O O . LYS A 1 130 ? -20.215 3.054 20.064 1.00 83.19 130 LYS A O 1
ATOM 1082 N N . LEU A 1 131 ? -21.421 2.204 18.354 1.00 83.62 131 LEU A N 1
ATOM 1083 C CA . LEU A 1 131 ? -20.374 1.332 17.824 1.00 83.62 131 LEU A CA 1
ATOM 1084 C C . LEU A 1 131 ? -19.157 2.136 17.355 1.00 83.62 131 LEU A C 1
ATOM 1086 O O . LEU A 1 131 ? -18.027 1.780 17.676 1.00 83.62 131 LEU A O 1
ATOM 1090 N N . TRP A 1 132 ? -19.387 3.268 16.680 1.00 83.94 132 TRP A N 1
ATOM 1091 C CA . TRP A 1 132 ? -18.326 4.189 16.276 1.00 83.94 132 TRP A CA 1
ATOM 1092 C C . TRP A 1 132 ? -17.526 4.715 17.470 1.00 83.94 132 TRP A C 1
ATOM 1094 O O . TRP A 1 132 ? -16.308 4.582 17.483 1.00 83.94 132 TRP A O 1
ATOM 1104 N N . LYS A 1 133 ? -18.197 5.238 18.507 1.00 84.75 133 LYS A N 1
ATOM 1105 C CA . LYS A 1 133 ? -17.511 5.758 19.703 1.00 84.75 133 LYS A CA 1
ATOM 1106 C C . LYS A 1 133 ? -16.669 4.702 20.420 1.00 84.75 133 LYS A C 1
ATOM 1108 O O . LYS A 1 133 ? -15.654 5.055 21.010 1.00 84.75 133 LYS A O 1
ATOM 1113 N N . ASN A 1 134 ? -17.090 3.438 20.384 1.00 84.69 134 ASN A N 1
ATOM 1114 C CA . ASN A 1 134 ? -16.341 2.348 21.002 1.00 84.69 134 ASN A CA 1
ATOM 1115 C C . ASN A 1 134 ? -15.090 1.976 20.187 1.00 84.69 134 ASN A C 1
ATOM 1117 O O . ASN A 1 134 ? -14.009 1.806 20.743 1.00 84.69 134 ASN A O 1
ATOM 1121 N N . ILE A 1 135 ? -15.223 1.878 18.859 1.00 86.12 135 ILE A N 1
ATOM 1122 C CA . ILE A 1 135 ? -14.147 1.377 17.993 1.00 86.12 135 ILE A CA 1
ATOM 1123 C C . ILE A 1 135 ? -13.155 2.470 17.565 1.00 86.12 135 ILE A C 1
ATOM 1125 O O . ILE A 1 135 ? -11.993 2.170 17.311 1.00 86.12 135 ILE A O 1
ATOM 1129 N N . GLU A 1 136 ? -13.570 3.738 17.496 1.00 84.50 136 GLU A N 1
ATOM 1130 C CA . GLU A 1 136 ? -12.735 4.855 17.033 1.00 84.50 136 GLU A CA 1
ATOM 1131 C C . GLU A 1 136 ? -11.369 4.953 17.748 1.00 84.50 136 GLU A C 1
ATOM 1133 O O . GLU A 1 136 ? -10.348 4.993 17.049 1.00 84.50 136 GLU A O 1
ATOM 1138 N N . PRO A 1 137 ? -11.279 4.964 19.098 1.00 86.44 137 PRO A N 1
ATOM 1139 C CA . PRO A 1 137 ? -9.980 5.030 19.771 1.00 86.44 137 PRO A CA 1
ATOM 1140 C C . PRO A 1 137 ? -9.116 3.793 19.485 1.00 86.44 137 PRO A C 1
ATOM 1142 O O . PRO A 1 137 ? -7.896 3.908 19.360 1.00 86.44 137 PRO A O 1
ATOM 1145 N N . HIS A 1 138 ? -9.739 2.623 19.317 1.00 85.00 138 HIS A N 1
ATOM 1146 C CA . HIS A 1 138 ? -9.045 1.384 18.975 1.00 85.00 138 HIS A CA 1
ATOM 1147 C C . HIS A 1 138 ? -8.459 1.431 17.555 1.00 85.00 138 HIS A C 1
ATOM 1149 O O . HIS A 1 138 ? -7.300 1.067 17.366 1.00 85.00 138 HIS A O 1
ATOM 1155 N N . LEU A 1 139 ? -9.199 1.953 16.568 1.00 85.31 139 LEU A N 1
ATOM 1156 C CA . LEU A 1 139 ? -8.695 2.116 15.196 1.00 85.31 139 LEU A CA 1
ATOM 1157 C C . LEU A 1 139 ? -7.529 3.106 15.131 1.00 85.31 139 LEU A C 1
ATOM 1159 O O . LEU A 1 139 ? -6.538 2.835 14.458 1.00 85.31 139 LEU A O 1
ATOM 1163 N N . LYS A 1 140 ? -7.601 4.219 15.873 1.00 84.88 140 LYS A N 1
ATOM 1164 C CA . LYS A 1 140 ? -6.487 5.177 15.973 1.00 84.88 140 LYS A CA 1
ATOM 1165 C C . LYS A 1 140 ? -5.228 4.526 16.556 1.00 84.88 140 LYS A C 1
ATOM 1167 O O . LYS A 1 140 ? -4.134 4.762 16.050 1.00 84.88 140 LYS A O 1
ATOM 1172 N N . LYS A 1 141 ? -5.376 3.659 17.564 1.00 82.88 141 LYS A N 1
ATOM 1173 C CA . LYS A 1 141 ? -4.263 2.877 18.124 1.00 82.88 141 LYS A CA 1
ATOM 1174 C C . LYS A 1 141 ? -3.724 1.845 17.125 1.00 82.88 141 LYS A C 1
ATOM 1176 O O . LYS A 1 141 ? -2.510 1.720 16.983 1.00 82.88 141 LYS A O 1
ATOM 1181 N N . ALA A 1 142 ? -4.602 1.142 16.406 1.00 80.94 142 ALA A N 1
ATOM 1182 C CA . ALA A 1 142 ? -4.216 0.177 15.373 1.00 80.94 142 ALA A CA 1
ATOM 1183 C C . ALA A 1 142 ? -3.432 0.845 14.228 1.00 80.94 142 AL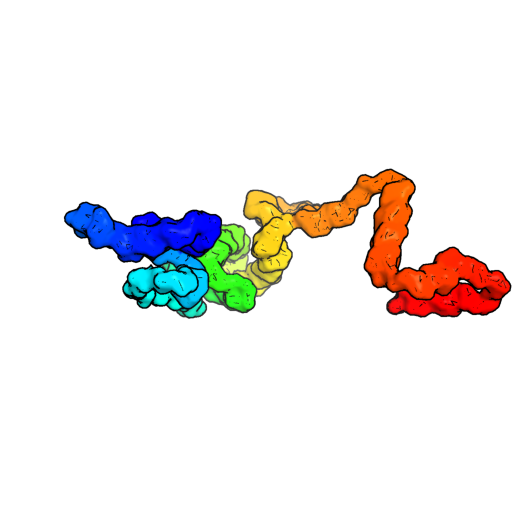A A C 1
ATOM 1185 O O . ALA A 1 142 ? -2.453 0.288 13.736 1.00 80.94 142 ALA A O 1
ATOM 1186 N N . MET A 1 143 ? -3.808 2.071 13.855 1.00 80.75 143 MET A N 1
ATOM 1187 C CA . MET A 1 143 ? -3.097 2.880 12.860 1.00 80.75 143 MET A CA 1
ATOM 1188 C C . MET A 1 143 ? -1.664 3.223 13.285 1.00 80.75 143 MET A C 1
ATOM 1190 O O . MET A 1 143 ? -0.772 3.263 12.448 1.00 80.75 143 MET A O 1
ATOM 1194 N N . GLN A 1 144 ? -1.422 3.454 14.575 1.00 77.25 144 GLN A N 1
ATOM 1195 C CA . GLN A 1 144 ? -0.087 3.793 15.078 1.00 77.25 144 GLN A CA 1
ATOM 1196 C C . GLN A 1 144 ? 0.809 2.569 15.305 1.00 77.25 144 GLN A C 1
ATOM 1198 O O . GLN A 1 144 ? 2.013 2.727 15.408 1.00 77.25 144 GLN A O 1
ATOM 1203 N N . THR A 1 145 ? 0.249 1.360 15.380 1.00 75.12 145 THR A N 1
ATOM 1204 C CA . THR A 1 145 ? 0.991 0.159 15.804 1.00 75.12 145 THR A CA 1
ATOM 1205 C C . THR A 1 145 ? 1.038 -0.911 14.716 1.00 75.12 145 THR A C 1
ATOM 1207 O O . THR A 1 145 ? 2.110 -1.255 14.224 1.00 75.12 145 THR A O 1
ATOM 1210 N N . VAL A 1 146 ? -0.124 -1.417 14.296 1.00 67.94 146 VAL A N 1
ATOM 1211 C CA . VAL A 1 146 ? -0.246 -2.511 13.318 1.00 67.94 146 VAL A CA 1
ATOM 1212 C C . VAL A 1 146 ? 0.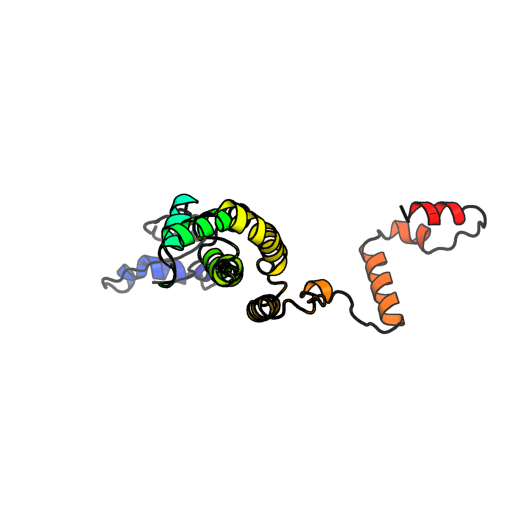150 -2.050 11.921 1.00 67.94 146 VAL A C 1
ATOM 1214 O O . VAL A 1 146 ? 0.886 -2.750 11.233 1.00 67.94 146 VAL A O 1
ATOM 1217 N N . TYR A 1 147 ? -0.283 -0.855 11.510 1.00 68.06 147 TYR A N 1
ATOM 1218 C CA . TYR A 1 147 ? 0.066 -0.323 10.189 1.00 68.06 147 TYR A CA 1
ATOM 1219 C C . TYR A 1 147 ? 1.570 -0.039 10.054 1.00 68.06 147 TYR A C 1
ATOM 1221 O O . TYR A 1 147 ? 2.172 -0.350 9.031 1.00 68.06 147 TYR A O 1
ATOM 1229 N N . LEU A 1 148 ? 2.207 0.463 11.118 1.00 73.00 148 LEU A N 1
ATOM 1230 C CA . LEU A 1 148 ? 3.663 0.650 11.175 1.00 73.00 148 LEU A CA 1
ATOM 1231 C C . LEU A 1 148 ? 4.433 -0.667 11.392 1.00 73.00 148 LEU A C 1
ATOM 1233 O O . LEU A 1 148 ? 5.657 -0.650 11.507 1.00 73.00 148 LEU A O 1
ATOM 1237 N N . ARG A 1 149 ? 3.727 -1.809 11.439 1.00 70.19 149 ARG A N 1
ATOM 1238 C CA . ARG A 1 149 ? 4.265 -3.152 11.704 1.00 70.19 149 ARG A CA 1
ATOM 1239 C C . ARG A 1 149 ? 5.086 -3.236 12.991 1.00 70.19 149 ARG A C 1
ATOM 1241 O O . ARG A 1 149 ? 5.979 -4.069 13.106 1.00 70.19 149 ARG A O 1
ATOM 1248 N N . GLU A 1 150 ? 4.765 -2.409 13.98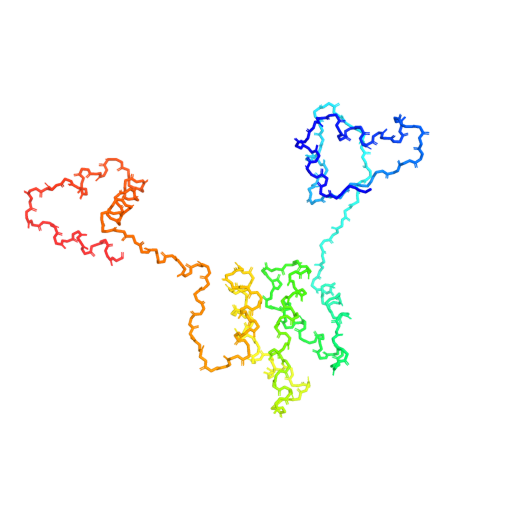5 1.00 62.25 150 GLU A N 1
ATOM 1249 C CA . GLU A 1 150 ? 5.419 -2.467 15.294 1.00 62.25 150 GLU A CA 1
ATOM 1250 C C . GLU A 1 150 ? 5.068 -3.749 16.055 1.00 62.25 150 GLU A C 1
ATOM 1252 O O . GLU A 1 150 ? 5.844 -4.193 16.903 1.00 62.25 150 GLU A O 1
ATOM 1257 N N . ILE A 1 151 ? 3.896 -4.321 15.758 1.00 65.81 151 ILE A N 1
ATOM 1258 C CA . ILE A 1 151 ? 3.314 -5.497 16.405 1.00 65.81 151 ILE A CA 1
ATOM 1259 C C . ILE A 1 151 ? 2.805 -6.446 15.311 1.00 65.81 151 ILE A C 1
ATOM 1261 O O . ILE A 1 151 ? 2.193 -6.007 14.337 1.00 65.81 151 ILE A O 1
ATOM 1265 N N . SER A 1 152 ? 3.056 -7.749 15.466 1.00 72.50 152 SER A N 1
ATOM 1266 C CA . SER A 1 152 ? 2.546 -8.776 14.546 1.00 72.50 152 SER A CA 1
ATOM 1267 C C . SER A 1 152 ? 1.019 -8.912 14.643 1.00 72.50 152 SER A C 1
ATOM 1269 O O . SER A 1 152 ? 0.442 -8.702 15.710 1.00 72.50 152 SER A O 1
ATOM 1271 N N . SER A 1 153 ? 0.358 -9.334 13.561 1.00 70.06 153 SER A N 1
ATOM 1272 C CA . SER A 1 153 ? -1.089 -9.599 13.542 1.00 70.06 153 SER A CA 1
ATOM 1273 C C . SER A 1 153 ? -1.520 -10.600 14.622 1.00 70.06 153 SER A C 1
ATOM 1275 O O . SER A 1 153 ? -2.499 -10.356 15.319 1.00 70.06 153 SER A O 1
ATOM 1277 N N . SER A 1 154 ? -0.729 -11.649 14.869 1.00 69.50 154 SER A N 1
ATOM 1278 C CA . SER A 1 154 ? -1.007 -12.646 15.918 1.00 69.50 154 SER A CA 1
ATOM 1279 C C . SER A 1 154 ? -0.876 -12.087 17.340 1.00 69.50 154 SER A C 1
ATOM 1281 O O . SER A 1 154 ? -1.625 -12.461 18.241 1.00 69.50 154 SER A O 1
ATOM 1283 N N . GLN A 1 155 ? 0.063 -11.164 17.561 1.00 71.44 155 GLN A N 1
ATOM 1284 C CA . GLN A 1 155 ? 0.215 -10.468 18.841 1.00 71.44 155 GLN A CA 1
ATOM 1285 C C . GLN A 1 155 ? -0.940 -9.486 19.068 1.00 71.44 155 GLN A C 1
ATOM 1287 O O . GLN A 1 155 ? -1.400 -9.331 20.198 1.00 71.44 155 GLN A O 1
ATOM 1292 N N . TRP A 1 156 ? -1.433 -8.856 17.999 1.00 72.25 156 TRP A N 1
ATOM 1293 C CA . TRP A 1 156 ? -2.588 -7.967 18.058 1.00 72.25 156 TRP A CA 1
ATOM 1294 C C . TRP A 1 156 ? -3.894 -8.711 18.353 1.00 72.25 156 TRP A C 1
ATOM 1296 O O . TRP A 1 156 ? -4.677 -8.249 19.174 1.00 72.25 156 TRP A O 1
ATOM 1306 N N . GLU A 1 157 ? -4.117 -9.881 17.757 1.00 73.31 157 GLU A N 1
ATOM 1307 C CA . GLU A 1 157 ? -5.285 -10.722 18.067 1.00 73.31 157 GLU A CA 1
ATOM 1308 C C . GLU A 1 157 ? -5.293 -11.168 19.534 1.00 73.31 157 GLU A C 1
ATOM 1310 O O . GLU A 1 157 ? -6.317 -11.075 20.209 1.00 73.31 157 GLU A O 1
ATOM 1315 N N . ARG A 1 158 ? -4.133 -11.560 20.080 1.00 71.06 158 ARG A N 1
ATOM 1316 C CA . ARG A 1 158 ? -4.011 -11.912 21.505 1.00 71.06 158 ARG A CA 1
ATOM 1317 C C . ARG A 1 158 ? -4.363 -10.750 22.433 1.00 71.06 158 ARG A C 1
ATOM 1319 O O . ARG A 1 158 ? -5.069 -10.958 23.416 1.00 71.06 158 ARG A O 1
ATOM 1326 N N . LEU A 1 159 ? -3.937 -9.532 22.088 1.00 67.69 159 LEU A N 1
ATOM 1327 C CA . LEU A 1 159 ? -4.297 -8.314 22.825 1.00 67.69 159 LEU A CA 1
ATOM 1328 C C . LEU A 1 159 ? -5.806 -8.041 22.836 1.00 67.69 159 LEU A C 1
ATOM 1330 O O . LEU A 1 159 ? -6.296 -7.385 23.751 1.00 67.69 159 LEU A O 1
ATOM 1334 N N . GLN A 1 160 ? -6.542 -8.499 21.823 1.00 67.81 160 GLN A N 1
ATOM 1335 C CA . GLN A 1 160 ? -7.994 -8.340 21.780 1.00 67.81 160 GLN A CA 1
ATOM 1336 C C . GLN A 1 160 ? -8.716 -9.348 22.684 1.00 67.81 160 GLN A C 1
ATOM 1338 O O . GLN A 1 160 ? -9.787 -9.026 23.195 1.00 67.81 160 GLN A O 1
ATOM 1343 N N . CYS A 1 161 ? -8.147 -10.543 22.884 1.00 60.41 161 CYS A N 1
ATOM 1344 C CA . CYS A 1 161 ? -8.723 -11.593 23.728 1.00 60.41 161 CYS A CA 1
ATOM 1345 C C . CYS A 1 161 ? -8.424 -11.405 25.224 1.00 60.41 161 CYS A C 1
ATOM 1347 O O . CYS A 1 161 ? -9.282 -11.681 26.061 1.00 60.41 161 CYS A O 1
ATOM 1349 N N . GLU A 1 162 ? -7.223 -10.946 25.574 1.00 58.38 162 GLU A N 1
ATOM 1350 C CA . GLU A 1 162 ? -6.793 -10.744 26.961 1.00 58.38 162 GLU A CA 1
ATOM 1351 C C . GLU A 1 162 ? -7.088 -9.295 27.403 1.00 58.38 162 GLU A C 1
ATOM 1353 O O . GLU A 1 162 ? -6.187 -8.472 27.533 1.00 58.38 162 GLU A O 1
ATOM 1358 N N . GLU A 1 163 ? -8.359 -8.954 27.667 1.00 52.25 163 GLU A N 1
ATOM 1359 C CA . GLU A 1 163 ? -8.764 -7.620 28.176 1.00 52.25 163 GLU A CA 1
ATOM 1360 C C . GLU A 1 163 ? -8.158 -7.252 29.561 1.00 52.25 163 GLU A C 1
ATOM 1362 O O . GLU A 1 163 ? -8.435 -6.174 30.087 1.00 52.25 163 GLU A O 1
ATOM 1367 N N . GLY A 1 164 ? -7.349 -8.130 30.173 1.00 43.75 164 GLY A N 1
ATOM 1368 C CA . GLY A 1 164 ? -7.006 -8.102 31.600 1.00 43.75 164 GLY A CA 1
ATOM 1369 C C . GLY A 1 164 ? -5.613 -7.606 32.002 1.00 43.75 164 GLY A C 1
ATOM 1370 O O . GLY A 1 164 ? -5.470 -7.127 33.121 1.00 43.75 164 GLY A O 1
ATOM 1371 N N . GLU A 1 165 ? -4.590 -7.647 31.147 1.00 36.81 165 GLU A N 1
ATOM 1372 C CA . GLU A 1 165 ? -3.251 -7.157 31.513 1.00 36.81 165 GLU A CA 1
ATOM 1373 C C . GLU A 1 165 ? -2.651 -6.359 30.361 1.00 36.81 165 GLU A C 1
ATOM 1375 O O . GLU A 1 165 ? -1.992 -6.877 29.464 1.00 36.81 165 GLU A O 1
ATOM 1380 N N . LEU A 1 166 ? -2.874 -5.043 30.402 1.00 43.12 166 LEU A N 1
ATOM 1381 C CA . LEU A 1 166 ? -2.295 -4.065 29.483 1.00 43.12 166 LEU A CA 1
ATOM 1382 C C . LEU A 1 166 ? -0.788 -3.859 29.763 1.00 43.12 166 LEU A C 1
ATOM 1384 O O . LEU A 1 166 ? -0.303 -2.735 29.895 1.00 43.12 166 LEU A O 1
ATOM 1388 N N . GLY A 1 167 ? -0.031 -4.950 29.887 1.00 39.94 167 GLY A N 1
ATOM 1389 C CA . GLY A 1 167 ? 1.420 -4.925 29.877 1.00 39.94 167 GLY A CA 1
ATOM 1390 C C . GLY A 1 167 ? 1.872 -4.473 28.497 1.00 39.94 167 GLY A C 1
ATOM 1391 O O . GLY A 1 167 ? 1.562 -5.115 27.499 1.00 39.94 167 GLY A O 1
ATOM 1392 N N . GLN A 1 168 ? 2.553 -3.329 28.445 1.00 48.03 168 GLN A N 1
ATOM 1393 C CA . GLN A 1 168 ? 3.154 -2.746 27.249 1.00 48.03 168 GLN A CA 1
ATOM 1394 C C . GLN A 1 168 ? 3.762 -3.833 26.349 1.00 48.03 168 GLN A C 1
ATOM 1396 O O . GLN A 1 168 ? 4.887 -4.275 26.594 1.00 48.03 168 GLN A O 1
ATOM 1401 N N . ILE A 1 169 ? 3.070 -4.234 25.276 1.00 50.91 169 ILE A N 1
ATOM 1402 C CA . ILE A 1 169 ? 3.764 -4.858 24.153 1.00 50.91 169 ILE A CA 1
ATOM 1403 C C . ILE A 1 169 ? 4.627 -3.744 23.584 1.00 50.91 169 ILE A C 1
ATOM 1405 O O . ILE A 1 169 ? 4.171 -2.876 22.841 1.00 50.91 169 ILE A O 1
ATOM 1409 N N . LYS A 1 170 ? 5.872 -3.725 24.051 1.00 55.72 170 LYS A N 1
ATOM 1410 C CA . LYS A 1 170 ? 6.949 -2.927 23.506 1.00 55.72 170 LYS A CA 1
ATOM 1411 C C . LYS A 1 170 ? 7.101 -3.384 22.060 1.00 55.72 170 LYS A C 1
ATOM 1413 O O . LYS A 1 170 ? 7.723 -4.414 21.817 1.00 55.72 170 LYS A O 1
ATOM 1418 N N . GLY A 1 171 ? 6.475 -2.659 21.131 1.00 57.34 171 GLY A N 1
ATOM 1419 C CA . GLY A 1 171 ? 6.670 -2.876 19.701 1.00 57.34 171 GLY A CA 1
ATOM 1420 C C . GLY A 1 171 ? 8.156 -2.810 19.348 1.00 57.34 171 GLY A C 1
ATOM 1421 O O . GLY A 1 171 ? 8.977 -2.421 20.182 1.00 57.34 171 GLY A O 1
ATOM 1422 N N . LEU A 1 172 ? 8.521 -3.160 18.117 1.00 57.72 172 LEU A N 1
ATOM 1423 C CA . LEU A 1 172 ? 9.927 -3.174 17.674 1.00 57.72 172 LEU A CA 1
ATOM 1424 C C . LEU A 1 172 ? 10.702 -1.891 18.056 1.00 57.72 172 LEU A C 1
ATOM 1426 O O . LEU A 1 172 ? 11.863 -1.960 18.451 1.00 57.72 172 LEU A O 1
ATOM 1430 N N . SER A 1 173 ? 10.034 -0.732 18.036 1.00 56.59 173 SER A N 1
ATOM 1431 C CA . SER A 1 173 ? 10.582 0.572 18.446 1.00 56.59 173 SER A CA 1
ATOM 1432 C C . SER A 1 173 ? 10.981 0.648 19.932 1.00 56.59 173 SER A C 1
ATOM 1434 O O . SER A 1 173 ? 11.991 1.243 20.305 1.00 56.59 173 SER A O 1
ATOM 1436 N N . ALA A 1 174 ? 10.251 -0.031 20.814 1.00 56.97 174 ALA A N 1
ATOM 1437 C CA . ALA A 1 174 ? 10.523 -0.036 22.248 1.00 56.97 174 ALA A CA 1
ATOM 1438 C C . ALA A 1 174 ? 11.671 -0.985 22.661 1.00 56.97 174 ALA A C 1
ATOM 1440 O O . ALA A 1 174 ? 11.994 -1.075 23.848 1.00 56.97 174 ALA A O 1
ATOM 1441 N N . HIS A 1 175 ? 12.323 -1.654 21.700 1.00 57.62 175 HIS A N 1
ATOM 1442 C CA . HIS A 1 175 ? 13.608 -2.343 21.892 1.00 57.62 175 HIS A CA 1
ATOM 1443 C C . HIS A 1 175 ? 14.821 -1.400 21.758 1.00 57.62 175 HIS A C 1
ATOM 1445 O O . HIS A 1 175 ? 15.960 -1.855 21.806 1.00 57.62 175 HIS A O 1
ATOM 1451 N N . ALA A 1 176 ? 14.611 -0.079 21.666 1.00 60.72 176 ALA A N 1
ATOM 1452 C CA . ALA A 1 176 ? 15.692 0.913 21.693 1.00 60.72 176 ALA A CA 1
ATOM 1453 C C . ALA A 1 176 ? 16.524 0.905 22.996 1.00 60.72 176 ALA A C 1
ATOM 1455 O O . ALA A 1 176 ? 17.598 1.502 23.054 1.00 60.72 176 ALA A O 1
ATOM 1456 N N . HIS A 1 177 ? 16.058 0.222 24.048 1.00 66.25 177 HIS A N 1
ATOM 1457 C CA . HIS A 1 177 ? 16.840 0.003 25.260 1.00 66.25 177 HIS A CA 1
ATOM 1458 C C . HIS A 1 177 ? 17.737 -1.234 25.112 1.00 66.25 177 HIS A C 1
ATOM 1460 O O . HIS A 1 177 ? 17.384 -2.335 25.535 1.00 66.25 177 HIS A O 1
ATOM 1466 N N . VAL A 1 178 ? 18.909 -1.037 24.509 1.00 80.12 178 VAL A N 1
ATOM 1467 C CA . VAL A 1 178 ? 19.944 -2.071 24.380 1.00 80.12 178 VAL A CA 1
ATOM 1468 C C . VAL A 1 178 ? 20.863 -2.029 25.601 1.00 80.12 178 VAL A C 1
ATOM 1470 O O . VAL A 1 178 ? 21.465 -0.997 25.910 1.00 80.12 178 VAL A O 1
ATOM 1473 N N . GLU A 1 179 ? 20.994 -3.153 26.304 1.00 83.06 179 GLU A N 1
ATOM 1474 C CA . GLU A 1 179 ? 21.965 -3.274 27.390 1.00 83.06 179 GLU A CA 1
ATOM 1475 C C . GLU A 1 179 ? 23.384 -3.380 26.819 1.00 83.06 179 GLU A C 1
ATOM 1477 O O . GLU A 1 179 ? 23.726 -4.312 26.095 1.00 83.06 179 GLU A O 1
ATOM 1482 N N . LEU A 1 180 ? 24.216 -2.389 27.141 1.00 87.12 180 LEU A N 1
ATOM 1483 C CA . LEU A 1 180 ? 25.604 -2.287 26.695 1.00 87.12 180 LEU A CA 1
ATOM 1484 C C . LEU A 1 180 ? 26.552 -2.306 27.907 1.00 87.12 180 LEU A C 1
ATOM 1486 O O . LEU A 1 180 ? 26.205 -1.740 28.951 1.00 87.12 180 LEU A O 1
ATOM 1490 N N . PRO A 1 181 ? 27.764 -2.880 27.790 1.00 94.00 181 PRO A N 1
ATOM 1491 C CA . PRO A 1 181 ? 28.806 -2.743 28.806 1.00 94.00 181 PRO A CA 1
ATOM 1492 C C . PRO A 1 181 ? 29.131 -1.274 29.112 1.00 94.00 181 PRO A C 1
ATOM 1494 O O . PRO A 1 181 ? 28.969 -0.402 28.256 1.00 94.00 181 PRO A O 1
ATOM 1497 N N . TYR A 1 182 ? 29.638 -0.994 30.319 1.00 89.56 182 TYR A N 1
ATOM 1498 C CA . TYR A 1 182 ? 29.879 0.376 30.797 1.00 89.56 182 TYR A CA 1
ATOM 1499 C C . TYR A 1 182 ? 30.695 1.221 29.805 1.00 89.56 182 TYR A C 1
ATOM 1501 O O . TYR A 1 182 ? 30.220 2.255 29.340 1.00 89.56 182 TYR A O 1
ATOM 1509 N N . TYR A 1 183 ? 31.879 0.752 29.399 1.00 92.00 183 TYR A N 1
ATOM 1510 C CA . TYR A 1 183 ? 32.720 1.480 28.441 1.00 92.00 183 TYR A CA 1
ATOM 1511 C C . TYR A 1 183 ? 32.106 1.569 27.041 1.00 92.00 183 TYR A C 1
ATOM 1513 O O . TYR A 1 183 ? 32.288 2.577 26.366 1.00 92.00 183 TYR A O 1
ATOM 1521 N N . SER A 1 184 ? 31.328 0.571 26.618 1.00 93.56 184 SER A N 1
ATOM 1522 C CA . SER A 1 184 ? 30.620 0.602 25.334 1.00 93.56 184 SER A CA 1
ATOM 1523 C C . SER A 1 184 ? 29.571 1.715 25.288 1.00 93.56 184 SER A C 1
ATOM 1525 O O . SER A 1 184 ? 29.439 2.363 24.254 1.00 93.56 184 SER A O 1
ATOM 1527 N N . LYS A 1 185 ? 28.880 2.003 26.405 1.00 92.50 185 LYS A N 1
ATOM 1528 C CA . LYS A 1 185 ? 27.971 3.162 26.499 1.00 92.50 185 LYS A CA 1
ATOM 1529 C C . LYS A 1 185 ? 28.728 4.474 26.287 1.00 92.50 185 LYS A C 1
ATOM 1531 O O . LYS A 1 185 ? 28.303 5.293 25.480 1.00 92.50 185 LYS A O 1
ATOM 1536 N N . PHE A 1 186 ? 29.868 4.652 26.959 1.00 93.62 186 PHE A N 1
ATOM 1537 C CA . PHE A 1 186 ? 30.687 5.860 26.809 1.00 93.62 186 PHE A CA 1
ATOM 1538 C C . PHE A 1 186 ? 31.271 6.006 25.404 1.00 93.62 186 PHE A C 1
ATOM 1540 O O . PHE A 1 186 ? 31.233 7.103 24.860 1.00 93.62 186 PHE A O 1
ATOM 1547 N N . LEU A 1 187 ? 31.756 4.921 24.795 1.00 94.94 187 LEU A N 1
ATOM 1548 C CA . LEU A 1 187 ? 32.255 4.947 23.418 1.00 94.94 187 LEU A CA 1
ATOM 1549 C C . LEU A 1 187 ? 31.152 5.301 22.419 1.00 94.94 187 LEU A C 1
ATOM 1551 O O . LEU A 1 187 ? 31.391 6.106 21.525 1.00 94.94 187 LEU A O 1
ATOM 1555 N N . LEU A 1 188 ? 29.945 4.752 22.585 1.00 94.25 188 LEU A N 1
ATOM 1556 C CA . LEU A 1 188 ? 28.813 5.058 21.711 1.00 94.25 188 LEU A CA 1
ATOM 1557 C C . LEU A 1 188 ? 28.390 6.528 21.829 1.00 94.25 188 LEU A C 1
ATOM 1559 O O . LEU A 1 188 ? 28.210 7.200 20.815 1.00 94.25 188 LEU A O 1
ATOM 1563 N N . ILE A 1 189 ? 28.285 7.043 23.057 1.00 93.25 189 ILE A N 1
ATOM 1564 C CA . ILE A 1 189 ? 27.946 8.451 23.310 1.00 93.25 189 ILE A CA 1
ATOM 1565 C C . ILE A 1 189 ? 29.051 9.372 22.774 1.00 93.25 189 ILE A C 1
ATOM 1567 O O . ILE A 1 189 ? 28.752 10.370 22.124 1.00 93.25 189 ILE A O 1
ATOM 1571 N N . ALA A 1 190 ? 30.324 9.032 22.988 1.00 93.00 190 ALA A N 1
ATOM 1572 C CA . ALA A 1 190 ? 31.450 9.807 22.474 1.00 93.00 190 ALA A CA 1
ATOM 1573 C C . ALA A 1 190 ? 31.485 9.822 20.937 1.00 93.00 190 ALA A C 1
ATOM 1575 O O . ALA A 1 190 ? 31.674 10.881 20.347 1.00 93.00 190 ALA A O 1
ATOM 1576 N N . ALA A 1 191 ? 31.246 8.681 20.283 1.00 95.25 191 ALA A N 1
ATOM 1577 C CA . ALA A 1 191 ? 31.158 8.594 18.827 1.00 95.25 191 ALA A CA 1
ATOM 1578 C C . ALA A 1 191 ? 29.981 9.413 18.272 1.00 95.25 191 ALA A C 1
ATOM 1580 O O . ALA A 1 191 ? 30.135 10.093 17.259 1.00 95.25 191 ALA A O 1
ATOM 1581 N N . TYR A 1 192 ? 28.830 9.408 18.955 1.00 94.38 192 TYR A N 1
ATOM 1582 C CA . TYR A 1 192 ? 27.692 10.255 18.597 1.00 94.38 192 TYR A CA 1
ATOM 1583 C C . TYR A 1 192 ? 28.042 11.745 18.704 1.00 94.38 192 TYR A C 1
ATOM 1585 O O . TYR A 1 192 ? 27.815 12.498 17.758 1.00 94.38 192 TYR A O 1
ATOM 1593 N N . LEU A 1 193 ? 28.654 12.165 19.818 1.00 92.56 193 LEU A N 1
ATOM 1594 C CA . LEU A 1 193 ? 29.097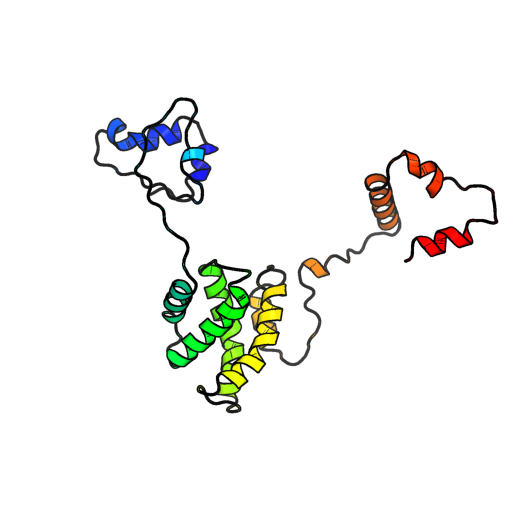 13.548 20.012 1.00 92.56 193 LEU A CA 1
ATOM 1595 C C . LEU A 1 193 ? 30.131 13.969 18.960 1.00 92.56 193 LEU A C 1
ATOM 1597 O O . LEU A 1 193 ? 30.018 15.065 18.423 1.00 92.56 193 LEU A O 1
ATOM 1601 N N . ALA A 1 194 ? 31.083 13.097 18.620 1.00 92.31 194 ALA A N 1
ATOM 1602 C CA . ALA A 1 194 ? 32.087 13.356 17.589 1.00 92.31 194 ALA A CA 1
ATOM 1603 C C . ALA A 1 194 ? 31.495 13.412 16.168 1.00 92.31 194 ALA A C 1
ATOM 1605 O O . ALA A 1 194 ? 31.998 14.144 15.322 1.00 92.31 194 ALA A O 1
ATOM 1606 N N . SER A 1 195 ? 30.436 12.644 15.889 1.00 95.69 195 SER A N 1
ATOM 1607 C CA . SER A 1 195 ? 29.759 12.656 14.587 1.00 95.69 195 SER A CA 1
ATOM 1608 C C . SER A 1 195 ? 28.828 13.854 14.412 1.00 95.69 195 SER A C 1
ATOM 1610 O O . SER A 1 195 ? 28.664 14.329 13.290 1.00 95.69 195 SER A O 1
ATOM 1612 N N . TYR A 1 196 ? 28.157 14.288 15.480 1.00 92.94 196 TYR A N 1
ATOM 1613 C CA . TYR A 1 196 ? 27.156 15.353 15.415 1.00 92.94 196 TYR A CA 1
ATOM 1614 C C . TYR A 1 196 ? 27.785 16.744 15.536 1.00 92.94 196 TYR A C 1
ATOM 1616 O O . TYR A 1 196 ? 27.340 17.690 14.884 1.00 92.94 196 TYR A O 1
ATOM 1624 N N . ASN A 1 197 ? 28.837 16.876 16.350 1.00 90.75 197 ASN A N 1
ATOM 1625 C CA . ASN A 1 197 ? 29.488 18.157 16.583 1.00 90.75 197 ASN A CA 1
ATOM 1626 C C . ASN A 1 197 ? 30.639 18.390 15.590 1.00 90.75 197 ASN A C 1
ATOM 1628 O O . ASN A 1 197 ? 31.430 17.488 15.321 1.00 90.75 197 ASN A O 1
ATOM 1632 N N . PRO A 1 198 ? 30.793 19.613 15.056 1.00 90.31 198 PRO A N 1
ATOM 1633 C CA . PRO A 1 198 ? 31.929 19.948 14.211 1.00 90.31 198 PRO A CA 1
ATOM 1634 C C . PRO A 1 198 ? 33.226 20.038 15.031 1.00 90.31 198 PRO A C 1
ATOM 1636 O O . PRO A 1 198 ? 33.257 20.631 16.106 1.00 90.31 198 PRO A O 1
ATOM 1639 N N . VAL A 1 199 ? 34.347 19.596 14.454 1.00 87.75 199 VAL A N 1
ATOM 1640 C CA . VAL A 1 199 ? 35.681 19.535 15.105 1.00 87.75 199 VAL A CA 1
ATOM 1641 C C . VAL A 1 199 ? 36.124 20.855 15.768 1.00 87.75 199 VAL A C 1
ATOM 1643 O O . VAL A 1 199 ? 36.884 20.876 16.733 1.00 87.75 199 VAL A O 1
ATOM 1646 N N . ARG A 1 200 ? 35.646 22.004 15.273 1.00 87.19 200 ARG A N 1
ATOM 1647 C CA . ARG A 1 200 ? 35.982 23.329 15.828 1.00 87.19 200 ARG A CA 1
ATOM 1648 C C . ARG A 1 200 ? 35.441 23.541 17.243 1.00 87.19 200 ARG A C 1
ATOM 1650 O O . ARG A 1 200 ? 36.033 24.308 17.997 1.00 87.19 200 ARG A O 1
ATOM 1657 N N . THR A 1 201 ? 34.331 22.894 17.595 1.00 85.69 201 THR A N 1
ATOM 1658 C CA . THR A 1 201 ? 33.695 23.050 18.908 1.00 85.69 201 THR A CA 1
ATOM 1659 C C . THR A 1 201 ? 34.283 22.136 19.978 1.00 85.69 201 THR A C 1
ATOM 1661 O O . THR A 1 201 ? 34.073 22.391 21.161 1.00 85.69 201 THR A O 1
ATOM 1664 N N . ASP A 1 202 ? 35.083 21.135 19.598 1.00 86.69 202 ASP A N 1
ATOM 1665 C CA . ASP A 1 202 ? 35.672 20.176 20.542 1.00 86.69 202 ASP A CA 1
ATOM 1666 C C . ASP A 1 202 ? 36.536 20.862 21.599 1.00 86.69 202 ASP A C 1
ATOM 1668 O O . ASP A 1 202 ? 36.463 20.533 22.782 1.00 86.69 202 ASP A O 1
ATOM 1672 N N . LYS A 1 203 ? 37.299 21.887 21.193 1.00 83.25 203 LYS A N 1
ATOM 1673 C CA . LYS A 1 203 ? 38.125 22.686 22.111 1.00 83.25 203 LYS A CA 1
ATOM 1674 C C . LYS A 1 203 ? 37.313 23.492 23.124 1.00 83.25 203 LYS A C 1
ATOM 1676 O O . LYS A 1 203 ? 37.860 23.898 24.133 1.00 83.25 203 LYS A O 1
ATOM 1681 N N . ARG A 1 204 ? 36.038 23.759 22.857 1.00 81.81 204 ARG A N 1
ATOM 1682 C CA . ARG A 1 204 ? 35.166 24.471 23.795 1.00 81.81 204 ARG A CA 1
ATOM 1683 C C . ARG A 1 204 ? 34.432 23.504 24.721 1.00 81.81 204 ARG A C 1
ATOM 1685 O O . ARG A 1 204 ? 34.190 23.831 25.872 1.00 81.81 204 ARG A O 1
ATOM 1692 N N . PHE A 1 205 ? 34.058 22.328 24.217 1.00 81.75 205 PHE A N 1
ATOM 1693 C CA . PHE A 1 205 ? 33.275 21.354 24.980 1.00 81.75 205 PHE A CA 1
ATOM 1694 C C . PHE A 1 205 ? 34.120 20.414 25.844 1.00 81.75 205 PHE A C 1
ATOM 1696 O O . PHE A 1 205 ? 33.677 20.032 26.923 1.00 81.75 205 PHE A O 1
ATOM 1703 N N . PHE A 1 206 ? 35.313 20.024 25.383 1.00 83.88 206 PHE A N 1
ATOM 1704 C CA . PHE A 1 206 ? 36.106 18.966 26.024 1.00 83.88 206 PHE A CA 1
ATOM 1705 C C . PHE A 1 206 ? 37.462 19.429 26.554 1.00 83.88 206 PHE A C 1
ATOM 1707 O O . PHE A 1 206 ? 38.076 18.723 27.355 1.00 83.88 206 PHE A O 1
ATOM 1714 N N . LEU A 1 207 ? 37.938 20.607 26.144 1.00 83.88 207 LEU A N 1
ATOM 1715 C CA . LEU A 1 207 ? 39.067 21.242 26.815 1.00 83.88 207 LEU A CA 1
ATOM 1716 C C . LEU A 1 207 ? 38.536 21.981 28.045 1.00 83.88 207 LEU A C 1
ATOM 1718 O O . LEU A 1 207 ? 37.647 22.819 27.952 1.00 83.88 207 LEU A O 1
ATOM 1722 N N . LYS A 1 208 ? 39.087 21.646 29.209 1.00 67.69 208 LYS A N 1
ATOM 1723 C CA . LYS A 1 208 ? 38.784 22.315 30.471 1.00 67.69 208 LYS A CA 1
ATOM 1724 C C . LYS A 1 208 ? 39.346 23.741 30.418 1.00 67.69 208 LYS A C 1
ATOM 1726 O O . LYS A 1 208 ? 40.561 23.906 30.510 1.00 67.69 208 LYS A O 1
ATOM 1731 N N . GLU A 1 209 ? 38.491 24.750 30.267 1.00 56.22 209 GLU A N 1
ATOM 1732 C CA . GLU A 1 209 ? 38.870 26.133 30.576 1.00 56.22 209 GLU A CA 1
ATOM 1733 C C . GLU A 1 209 ? 39.100 26.227 32.094 1.00 56.22 209 GLU A C 1
ATOM 1735 O O . GLU A 1 209 ? 38.263 25.825 32.904 1.00 56.22 209 GLU A O 1
ATOM 1740 N N . LEU A 1 210 ? 40.297 26.663 32.484 1.00 51.19 210 LEU A N 1
ATOM 1741 C CA . LEU A 1 210 ? 40.690 26.923 33.867 1.00 51.19 210 LEU A CA 1
ATOM 1742 C C . LEU A 1 210 ? 40.096 28.264 34.318 1.00 51.19 210 LEU A C 1
ATOM 1744 O O . LEU A 1 210 ? 40.855 29.166 34.616 1.00 51.19 210 LEU A O 1
ATOM 1748 N N . ASP A 1 211 ? 38.772 28.406 34.361 1.00 48.28 211 ASP A N 1
ATOM 1749 C CA . ASP A 1 211 ? 38.133 29.557 35.011 1.00 48.28 211 ASP A CA 1
ATOM 1750 C C . ASP A 1 211 ? 36.857 29.095 35.736 1.00 48.28 211 ASP A C 1
ATOM 1752 O O . ASP A 1 211 ? 35.831 28.762 35.143 1.00 48.28 211 ASP A O 1
ATOM 1756 N N . GLU A 1 212 ? 36.946 29.013 37.066 1.00 48.66 212 GLU A N 1
ATOM 1757 C CA . GLU A 1 212 ? 35.956 28.409 37.975 1.00 48.66 212 GLU A CA 1
ATOM 1758 C C . GLU A 1 212 ? 34.623 29.180 38.105 1.00 48.66 212 GLU A C 1
ATOM 1760 O O . GLU A 1 212 ? 33.797 28.832 38.948 1.00 48.66 212 GLU A O 1
ATOM 1765 N N . THR A 1 213 ? 34.351 30.202 37.289 1.00 48.25 213 THR A N 1
ATOM 1766 C CA . THR A 1 213 ? 33.212 31.113 37.514 1.00 48.25 213 THR A CA 1
ATOM 1767 C C . THR A 1 213 ? 32.092 31.066 36.468 1.00 48.25 213 THR A C 1
ATOM 1769 O O . THR A 1 213 ? 30.973 31.453 36.801 1.00 48.25 213 THR A O 1
ATOM 1772 N N . GLU A 1 214 ? 32.293 30.520 35.261 1.00 47.34 214 GLU A N 1
ATOM 1773 C CA . GLU A 1 214 ? 31.234 30.481 34.221 1.00 47.34 214 GLU A CA 1
ATOM 1774 C C . GLU A 1 214 ? 30.567 29.103 34.013 1.00 47.34 214 GLU A C 1
ATOM 1776 O O . GLU A 1 214 ? 29.494 29.004 33.408 1.00 47.34 214 GLU A O 1
ATOM 1781 N N . ALA A 1 215 ? 31.131 28.028 34.576 1.00 48.75 215 ALA A N 1
ATOM 1782 C CA . ALA A 1 215 ? 30.678 26.652 34.331 1.00 48.75 215 ALA A CA 1
ATOM 1783 C C . ALA A 1 215 ? 29.245 26.345 34.824 1.00 48.75 215 ALA A C 1
ATOM 1785 O O . ALA A 1 215 ? 28.575 25.464 34.283 1.00 48.75 215 ALA A O 1
ATOM 1786 N N . ILE A 1 216 ? 28.736 27.084 35.816 1.00 51.69 216 ILE A N 1
ATOM 1787 C CA . ILE A 1 216 ? 27.391 26.856 36.375 1.00 51.69 216 ILE A CA 1
ATOM 1788 C C . ILE A 1 216 ? 26.290 27.393 35.439 1.00 51.69 216 ILE A C 1
ATOM 1790 O O . ILE A 1 216 ? 25.185 26.854 35.410 1.00 51.69 216 ILE A O 1
ATOM 1794 N N . VAL A 1 217 ? 26.582 28.407 34.617 1.00 47.59 217 VAL A N 1
ATOM 1795 C CA . VAL A 1 217 ? 25.575 29.052 33.753 1.00 47.59 217 VAL A CA 1
ATOM 1796 C C . VAL A 1 217 ? 25.350 28.267 32.453 1.00 47.59 217 VAL A C 1
ATOM 1798 O O . VAL A 1 217 ? 24.220 28.174 31.974 1.00 47.59 217 VAL A O 1
ATOM 1801 N N . LEU A 1 218 ? 26.394 27.635 31.907 1.00 49.78 218 LEU A N 1
ATOM 1802 C CA . LEU A 1 218 ? 26.317 26.866 30.656 1.00 49.78 218 LEU A CA 1
ATOM 1803 C C . LEU A 1 218 ? 25.659 25.488 30.820 1.00 49.78 218 LEU A C 1
ATOM 1805 O O . LEU A 1 218 ? 24.955 25.038 29.919 1.00 49.78 218 LEU A O 1
ATOM 1809 N N . ALA A 1 219 ? 25.803 24.838 31.978 1.00 49.25 219 ALA A N 1
ATOM 1810 C CA . ALA A 1 219 ? 25.104 23.578 32.246 1.00 49.25 219 ALA A CA 1
ATOM 1811 C C . ALA A 1 219 ? 23.574 23.762 32.329 1.00 49.25 219 ALA A C 1
ATOM 1813 O O . ALA A 1 219 ? 22.819 22.853 31.985 1.00 49.25 219 ALA A O 1
ATOM 1814 N N . ALA A 1 220 ? 23.105 24.951 32.725 1.00 44.66 220 ALA A N 1
ATOM 1815 C CA . ALA A 1 220 ? 21.680 25.266 32.809 1.00 44.66 220 ALA A CA 1
ATOM 1816 C C . ALA A 1 220 ? 21.035 25.594 31.447 1.00 44.66 220 ALA A C 1
ATOM 1818 O O . ALA A 1 220 ? 19.819 25.467 31.314 1.00 44.66 220 ALA A O 1
ATOM 1819 N N . SER A 1 221 ? 21.810 25.998 30.431 1.00 42.16 221 SER A N 1
ATOM 1820 C CA . SER A 1 221 ? 21.270 26.361 29.110 1.00 42.16 221 SER A CA 1
ATOM 1821 C C . SER A 1 221 ? 21.136 25.181 28.146 1.00 42.16 221 SER A C 1
ATOM 1823 O O . SER A 1 221 ? 20.358 25.263 27.203 1.00 42.16 221 SER A O 1
ATOM 1825 N N . VAL A 1 222 ? 21.846 24.077 28.393 1.00 48.50 222 VAL A N 1
ATOM 1826 C CA . VAL A 1 222 ? 21.808 22.866 27.550 1.00 48.50 222 VAL A CA 1
ATOM 1827 C C . VAL A 1 222 ? 20.690 21.893 27.972 1.00 48.50 222 VAL A C 1
ATOM 1829 O O . VAL A 1 222 ? 20.372 20.966 27.235 1.00 48.50 222 VAL A O 1
ATOM 1832 N N . ILE A 1 223 ? 20.051 22.110 29.130 1.00 43.88 223 ILE A N 1
ATOM 1833 C CA . ILE A 1 223 ? 18.967 21.254 29.664 1.00 43.88 223 ILE A CA 1
ATOM 1834 C C . ILE A 1 223 ? 17.571 21.908 29.492 1.00 43.88 223 ILE A C 1
ATOM 1836 O O . ILE A 1 223 ? 16.587 21.454 30.072 1.00 43.88 223 ILE A O 1
ATOM 1840 N N . ARG A 1 224 ? 17.443 22.959 28.672 1.00 34.88 224 ARG A N 1
ATOM 1841 C CA . ARG A 1 224 ? 16.138 23.507 28.260 1.00 34.88 224 ARG A CA 1
ATOM 1842 C C . ARG A 1 224 ? 15.848 23.258 26.791 1.00 34.88 224 ARG A C 1
ATOM 1844 O O . ARG A 1 224 ? 16.767 23.477 25.976 1.00 34.88 224 ARG A O 1
#

Foldseek 3Di:
DAEACVCVQVDDPVRVQCLLCVCVVVVDPDDDDYHHPDDCVVVADPVGHDDDDDDDDDADDLVRLLVVLLVPDDPVDDSVLLSLLLVLLCVPCVVPDRDSVVSNLLSVLLVVVLCVCVVVVVDPSPPSVVSSVRCVVVSVVCCVDVVVVQDDSVRSSVCVVCVDDPDDPRGPVNVPPDDDPPVRVVVVVVVVCPVPDDPVCCCVPPPDDPDPPCVVVVVVVVVD

Secondary structure (DSSP, 8-state):
-BSSGGGGGTS-TTHHHHHHTHHHHHTS-----B--SS-GGGG--TT----------PPPPHHHHHHHHHHS--TTS-HHHHHHHHHHHHHHHTTT---HHHHHHHHHHHHHHHHHHHHTTSS-TT-HHHHHHHHHHHHHHHHHHTTTTSS-HHHHHHHHH-TT-------GGGGG-----HHHHHHHHHHHHHHHS-GGGHHHHTS--S-TTSHHHHHHHTT-

pLDDT: mean 81.86, std 14.88, range [34.88, 96.12]

Organism: Bambusicola thoracicus (NCBI:txid9083)

InterPro domains:
  IPR020796 Origin recognition complex, subunit 5 [PTHR12705] (1-208)
  IPR047088 Origin recognition complex subunit 5, C-terminal [PF14630] (180-210)
  IPR048866 ORC5, lid domain [PF21639] (82-149)

Sequence (224 aa):
VLDRAEQLREMEANILPAFLRLQELTDRNVTVILLSEIVWEMFRPNTGCFEPFILYFPDYSIGHLQKILSQNHPPEYSADFYSAYINILLGVFYMVCRDLKELQHLAALNFSKYCEPVVRKEAKERDTRKLWKNIEPHLKKAMQTVYLREISSSQWERLQCEEGELGQIKGLSAHAHVELPYYSKFLLIAAYLASYNPVRTDKRFFLKELDETEAIVLAASVIR